Protein AF-A0A8J4X0E3-F1 (afdb_monomer)

Structure (mmCIF, N/CA/C/O backbone):
data_AF-A0A8J4X0E3-F1
#
_entry.id   AF-A0A8J4X0E3-F1
#
loop_
_atom_site.group_PDB
_atom_site.id
_atom_site.type_symbol
_atom_site.label_atom_id
_atom_site.label_alt_id
_atom_site.label_comp_id
_atom_site.label_asym_id
_atom_site.label_entity_id
_atom_site.label_seq_id
_atom_site.pdbx_PDB_ins_code
_atom_site.Cartn_x
_atom_site.Cartn_y
_atom_site.Cartn_z
_atom_site.occupancy
_atom_site.B_iso_or_equiv
_atom_site.auth_seq_id
_atom_site.auth_comp_id
_atom_site.auth_asym_id
_atom_site.auth_atom_id
_atom_site.pdbx_PDB_model_num
ATOM 1 N N . MET A 1 1 ? -7.872 31.080 -44.990 1.00 33.19 1 MET A N 1
ATOM 2 C CA . MET A 1 1 ? -7.405 32.477 -44.861 1.00 33.19 1 MET A CA 1
ATOM 3 C C . MET A 1 1 ? -6.020 32.480 -44.218 1.00 33.19 1 MET A C 1
ATOM 5 O O . MET A 1 1 ? -5.831 31.811 -43.214 1.00 33.19 1 MET A O 1
ATOM 9 N N . LYS A 1 2 ? -5.070 33.185 -44.850 1.00 35.75 2 LYS A N 1
ATOM 10 C CA . LYS A 1 2 ? -3.812 33.753 -44.300 1.00 35.75 2 LYS A CA 1
ATOM 11 C C . LYS A 1 2 ? -4.147 34.594 -43.044 1.00 35.75 2 LYS A C 1
ATOM 13 O O . LYS A 1 2 ? -5.267 35.080 -42.988 1.00 35.75 2 LYS A O 1
ATOM 18 N N . THR A 1 3 ? -3.348 34.883 -42.014 1.00 34.56 3 THR A N 1
ATOM 19 C CA . THR A 1 3 ? -1.901 35.009 -41.698 1.00 34.56 3 THR A CA 1
ATOM 20 C C . THR A 1 3 ? -1.873 35.450 -40.206 1.00 34.56 3 THR A C 1
ATOM 22 O O . THR A 1 3 ? -2.868 36.003 -39.748 1.00 34.56 3 THR A O 1
ATOM 25 N N . ARG A 1 4 ? -0.827 35.288 -39.385 1.00 32.59 4 ARG A N 1
ATOM 26 C CA . ARG A 1 4 ? 0.314 36.222 -39.279 1.00 32.59 4 ARG A CA 1
ATOM 27 C C . ARG A 1 4 ? 1.273 35.765 -38.167 1.00 32.59 4 ARG A C 1
ATOM 29 O O . ARG A 1 4 ? 0.849 35.546 -37.038 1.00 32.59 4 ARG A O 1
ATOM 36 N N . LEU A 1 5 ? 2.562 35.735 -38.499 1.00 36.84 5 LEU A N 1
ATOM 37 C CA . LEU A 1 5 ? 3.661 35.956 -37.559 1.00 36.84 5 LEU A CA 1
ATOM 38 C C . LEU A 1 5 ? 3.662 37.422 -37.090 1.00 36.84 5 LEU A C 1
ATOM 40 O O . LEU A 1 5 ? 3.400 38.323 -37.889 1.00 36.84 5 LEU A O 1
ATOM 44 N N . GLY A 1 6 ? 4.043 37.644 -35.833 1.00 29.22 6 GLY A N 1
ATOM 45 C CA . GLY A 1 6 ? 4.450 38.931 -35.272 1.00 29.22 6 GLY A CA 1
ATOM 46 C C . GLY A 1 6 ? 5.509 38.684 -34.197 1.00 29.22 6 GLY A C 1
ATOM 47 O O . GLY A 1 6 ? 5.288 37.893 -33.288 1.00 29.22 6 GLY A O 1
ATOM 48 N N . CYS A 1 7 ? 6.674 39.299 -34.366 1.00 27.81 7 CYS A N 1
ATOM 49 C CA . CYS A 1 7 ? 7.900 39.089 -33.601 1.00 27.81 7 CYS A CA 1
ATOM 50 C C . CYS A 1 7 ? 8.277 40.389 -32.857 1.00 27.81 7 CYS A C 1
ATOM 52 O O . CYS A 1 7 ? 7.994 41.463 -33.385 1.00 27.81 7 CYS A O 1
ATOM 54 N N . LEU A 1 8 ? 9.016 40.251 -31.740 1.00 27.52 8 LEU A N 1
ATOM 55 C CA . LEU A 1 8 ? 9.822 41.263 -31.005 1.00 27.52 8 LEU A CA 1
ATOM 56 C C . LEU A 1 8 ? 9.011 42.292 -30.169 1.00 27.52 8 LEU A C 1
ATOM 58 O O . LEU A 1 8 ? 7.978 42.765 -30.612 1.00 27.52 8 LEU A O 1
ATOM 62 N N . SER A 1 9 ? 9.384 42.719 -28.953 1.00 29.56 9 SER A N 1
ATOM 63 C CA . SER A 1 9 ? 10.707 42.873 -28.331 1.00 29.56 9 SER A CA 1
ATOM 64 C C . SER A 1 9 ? 10.598 43.072 -26.798 1.00 29.56 9 SER A C 1
ATOM 66 O O . SER A 1 9 ? 9.655 43.702 -26.330 1.00 29.56 9 SER A O 1
ATOM 68 N N . ASN A 1 10 ? 11.595 42.558 -26.067 1.00 32.16 10 ASN A N 1
ATOM 69 C CA . ASN A 1 10 ? 12.178 42.978 -24.779 1.00 32.16 10 ASN A CA 1
ATOM 70 C C . ASN A 1 10 ? 11.320 43.672 -23.700 1.00 32.16 10 ASN A C 1
ATOM 72 O O . ASN A 1 10 ? 10.959 44.837 -23.840 1.00 32.16 10 ASN A O 1
ATOM 76 N N . LYS A 1 11 ? 11.252 43.033 -22.523 1.00 29.98 11 LYS A N 1
ATOM 77 C CA . LYS A 1 11 ? 11.577 43.647 -21.221 1.00 29.98 11 LYS A CA 1
ATOM 78 C C . LYS A 1 11 ? 12.027 42.552 -20.249 1.00 29.98 11 LYS A C 1
ATOM 80 O O . LYS A 1 11 ? 11.313 41.579 -20.029 1.00 29.98 11 LYS A O 1
ATOM 85 N N . SER A 1 12 ? 13.241 42.702 -19.734 1.00 38.22 12 SER A N 1
ATOM 86 C CA . SER A 1 12 ? 13.688 42.082 -18.492 1.00 38.22 12 SER A CA 1
ATOM 87 C C . SER A 1 12 ? 12.781 42.539 -17.350 1.00 38.22 12 SER A C 1
ATOM 89 O O . SER A 1 12 ? 12.377 43.699 -17.340 1.00 38.22 12 SER A O 1
ATOM 91 N N . ASP A 1 13 ? 12.428 41.632 -16.442 1.00 25.56 13 ASP A N 1
ATOM 92 C CA . ASP A 1 13 ? 12.705 41.763 -15.006 1.00 25.56 13 ASP A CA 1
ATOM 93 C C . ASP A 1 13 ? 12.007 40.646 -14.214 1.00 25.56 13 ASP A C 1
ATOM 95 O O . ASP A 1 13 ? 10.828 40.362 -14.403 1.00 25.56 13 ASP A O 1
ATOM 99 N N . SER A 1 14 ? 12.772 40.081 -13.276 1.00 28.98 14 SER A N 1
ATOM 100 C CA . SER A 1 14 ? 12.309 39.487 -12.019 1.00 28.98 14 SER A CA 1
ATOM 101 C C . SER A 1 14 ? 11.560 38.143 -12.065 1.00 28.98 14 SER A C 1
ATOM 103 O O . SER A 1 14 ? 10.347 38.058 -12.236 1.00 28.98 14 SER A O 1
ATOM 105 N N . CYS A 1 15 ? 12.322 37.077 -11.802 1.00 26.97 15 CYS A N 1
ATOM 106 C CA . CYS A 1 15 ? 11.835 35.807 -11.272 1.00 26.97 15 CYS A CA 1
ATOM 107 C C . CYS A 1 15 ? 11.251 36.057 -9.872 1.00 26.97 15 CYS A C 1
ATOM 109 O O . CYS A 1 15 ? 11.998 36.391 -8.953 1.00 26.97 15 CYS A O 1
ATOM 111 N N . SER A 1 16 ? 9.933 35.925 -9.708 1.00 28.95 16 SER A N 1
ATOM 112 C CA . SER A 1 16 ? 9.304 35.919 -8.390 1.00 28.95 16 SER A CA 1
ATOM 113 C C . SER A 1 16 ? 9.698 34.647 -7.640 1.00 28.95 16 SER A C 1
ATOM 115 O O . SER A 1 16 ? 9.294 33.530 -7.956 1.00 28.95 16 SER A O 1
ATOM 117 N N . ASP A 1 17 ? 10.546 34.904 -6.659 1.00 28.83 17 ASP A N 1
ATOM 118 C CA . ASP A 1 17 ? 11.096 34.065 -5.614 1.00 28.83 17 ASP A CA 1
ATOM 119 C C . ASP A 1 17 ? 10.020 33.222 -4.896 1.00 28.83 17 ASP A C 1
ATOM 121 O O . ASP A 1 17 ? 9.085 33.753 -4.301 1.00 28.83 17 ASP A O 1
ATOM 125 N N . PHE A 1 18 ? 10.139 31.891 -4.957 1.00 27.88 18 PHE A N 1
ATOM 126 C CA . PHE A 1 18 ? 9.230 30.939 -4.293 1.00 27.88 18 PHE A CA 1
ATOM 127 C C . PHE A 1 18 ? 9.761 30.515 -2.910 1.00 27.88 18 PHE A C 1
ATOM 129 O O . PHE A 1 18 ? 9.549 29.387 -2.461 1.00 27.88 18 PHE A O 1
ATOM 136 N N . SER A 1 19 ? 10.503 31.400 -2.241 1.00 32.28 19 SER A N 1
ATOM 137 C CA . SER A 1 19 ? 11.140 31.135 -0.945 1.00 32.28 19 SER A CA 1
ATOM 138 C C . SER A 1 19 ? 10.285 31.509 0.276 1.00 32.28 19 SER A C 1
ATOM 140 O O . SER A 1 19 ? 10.687 31.237 1.405 1.00 32.28 19 SER A O 1
ATOM 142 N N . GLU A 1 20 ? 9.062 32.019 0.098 1.00 29.17 20 GLU A N 1
ATOM 143 C CA . GLU A 1 20 ? 8.257 32.579 1.201 1.00 29.17 20 GLU A CA 1
ATOM 144 C C . GLU A 1 20 ? 7.561 31.545 2.125 1.00 29.17 20 GLU A C 1
ATOM 146 O O . GLU A 1 20 ? 6.842 31.920 3.047 1.00 29.17 20 GLU A O 1
ATOM 151 N N . PHE A 1 21 ? 7.793 30.237 1.949 1.00 29.67 21 PHE A N 1
ATOM 152 C CA . PHE A 1 21 ? 7.181 29.187 2.792 1.00 29.67 21 PHE A CA 1
ATOM 153 C C . PHE A 1 21 ? 8.166 28.289 3.553 1.00 29.67 21 PHE A C 1
ATOM 155 O O . PHE A 1 21 ? 7.758 27.267 4.109 1.00 29.67 21 PHE A O 1
ATOM 162 N N . LEU A 1 22 ? 9.449 28.652 3.635 1.00 30.98 22 LEU A N 1
ATOM 163 C CA . LEU A 1 22 ? 10.420 27.906 4.441 1.00 30.98 22 LEU A CA 1
ATOM 164 C C . LEU A 1 22 ? 10.793 28.680 5.716 1.00 30.98 22 LEU A C 1
ATOM 166 O O . LEU A 1 22 ? 11.169 29.848 5.635 1.00 30.98 22 LEU A O 1
ATOM 170 N N . PRO A 1 23 ? 10.725 28.057 6.910 1.00 30.50 23 PRO A N 1
ATOM 171 C CA . PRO A 1 23 ? 11.184 28.702 8.130 1.00 30.50 23 PRO A CA 1
ATOM 172 C C . PRO A 1 23 ? 12.709 28.875 8.087 1.00 30.50 23 PRO A C 1
ATOM 174 O O . PRO A 1 23 ? 13.455 27.910 7.916 1.00 30.50 23 PRO A O 1
ATOM 177 N N . HIS A 1 24 ? 13.166 30.115 8.268 1.00 33.59 24 HIS A N 1
ATOM 178 C CA . HIS A 1 24 ? 14.578 30.462 8.404 1.00 33.59 24 HIS A CA 1
ATOM 179 C C . HIS A 1 24 ? 15.180 29.852 9.682 1.00 33.59 24 HIS A C 1
ATOM 181 O O . HIS A 1 24 ? 14.787 30.193 10.797 1.00 33.59 24 HIS A O 1
ATOM 187 N N . GLY A 1 25 ? 16.179 28.984 9.517 1.00 31.11 25 GLY A N 1
ATOM 188 C CA . GLY A 1 25 ? 17.040 28.470 10.584 1.00 31.11 25 GLY A CA 1
ATOM 189 C C . GLY A 1 25 ? 18.381 27.998 10.006 1.00 31.11 25 GLY A C 1
ATOM 190 O O . GLY A 1 25 ? 18.410 27.560 8.855 1.00 31.11 25 GLY A O 1
ATOM 191 N N . PRO A 1 26 ? 19.499 28.128 10.746 1.00 31.78 26 PRO A N 1
ATOM 192 C CA . PRO A 1 26 ? 20.839 28.043 10.180 1.00 31.78 26 PRO A CA 1
ATOM 193 C C . PRO A 1 26 ? 21.207 26.605 9.806 1.00 31.78 26 PRO A C 1
ATOM 195 O O . PRO A 1 26 ? 20.829 25.651 10.487 1.00 31.78 26 PRO A O 1
ATOM 198 N N . GLU A 1 27 ? 21.962 26.504 8.714 1.00 36.16 27 GLU A N 1
ATOM 199 C CA . GLU A 1 27 ? 22.635 25.330 8.159 1.00 36.16 27 GLU A CA 1
ATOM 200 C C . GLU A 1 27 ? 22.772 24.142 9.126 1.00 36.16 27 GLU A C 1
ATOM 202 O O . GLU A 1 27 ? 23.693 24.046 9.938 1.00 36.16 27 GLU A O 1
ATOM 207 N N . ARG A 1 28 ? 21.882 23.159 8.979 1.00 29.20 28 ARG A N 1
ATOM 208 C CA . ARG A 1 28 ? 22.190 21.777 9.342 1.00 29.20 28 ARG A CA 1
ATOM 209 C C . ARG A 1 28 ? 22.213 20.975 8.063 1.00 29.20 28 ARG A C 1
ATOM 211 O O . ARG A 1 28 ? 21.175 20.774 7.441 1.00 29.20 28 ARG A O 1
ATOM 218 N N . SER A 1 29 ? 23.424 20.557 7.698 1.00 30.53 29 SER A N 1
ATOM 219 C CA . SER A 1 29 ? 23.727 19.552 6.682 1.00 30.53 29 SER A CA 1
ATOM 220 C C . SER A 1 29 ? 22.571 18.568 6.539 1.00 30.53 29 SER A C 1
ATOM 222 O O . SER A 1 29 ? 22.355 17.725 7.411 1.00 30.53 29 SER A O 1
ATOM 224 N N . THR A 1 30 ? 21.801 18.702 5.459 1.00 28.47 30 THR A N 1
ATOM 225 C CA . THR A 1 30 ? 20.773 17.733 5.092 1.00 28.47 30 THR A CA 1
ATOM 226 C C . THR A 1 30 ? 21.519 16.474 4.684 1.00 28.47 30 THR A C 1
ATOM 228 O O . THR A 1 30 ? 21.949 16.306 3.545 1.00 28.47 30 THR A O 1
ATOM 231 N N . GLN A 1 31 ? 21.781 15.629 5.673 1.00 29.88 31 GLN A N 1
ATOM 232 C CA . GLN A 1 31 ? 22.354 14.314 5.498 1.00 29.88 31 GLN A CA 1
ATOM 233 C C . GLN A 1 31 ? 21.301 13.511 4.729 1.00 29.88 31 GLN A C 1
ATOM 235 O O . GLN A 1 31 ? 20.365 12.967 5.308 1.00 29.88 31 GLN A O 1
ATOM 240 N N . TYR A 1 32 ? 21.398 13.521 3.398 1.00 30.95 32 TYR A N 1
ATOM 241 C CA . TYR A 1 32 ? 20.675 12.592 2.541 1.00 30.95 32 TYR A CA 1
ATOM 242 C C . TYR A 1 32 ? 21.115 11.192 2.972 1.00 30.95 32 TYR A C 1
ATOM 244 O O . TYR A 1 32 ? 22.196 10.731 2.601 1.00 30.95 32 TYR A O 1
ATOM 252 N N . LEU A 1 33 ? 20.323 10.562 3.842 1.00 35.25 33 LEU A N 1
ATOM 253 C CA . LEU A 1 33 ? 20.537 9.201 4.314 1.00 35.25 33 LEU A CA 1
ATOM 254 C C . LEU A 1 33 ? 20.438 8.283 3.099 1.00 35.25 33 LEU A C 1
ATOM 256 O O . LEU A 1 33 ? 19.359 7.914 2.639 1.00 35.25 33 LEU A O 1
ATOM 260 N N . LYS A 1 34 ? 21.603 7.982 2.533 1.00 41.16 34 LYS A N 1
ATOM 261 C CA . LYS A 1 34 ? 21.812 6.902 1.585 1.00 41.16 34 LYS A CA 1
ATOM 262 C C . LYS A 1 34 ? 21.322 5.635 2.279 1.00 41.16 34 LYS A C 1
ATOM 264 O O . LYS A 1 34 ? 21.968 5.223 3.237 1.00 41.16 34 LYS A O 1
ATOM 269 N N . LEU A 1 35 ? 20.202 5.075 1.808 1.00 43.84 35 LEU A N 1
ATOM 270 C CA . LEU A 1 35 ? 19.680 3.771 2.231 1.00 43.84 35 LEU A CA 1
ATOM 271 C C . LEU A 1 35 ? 20.851 2.799 2.342 1.00 43.84 35 LEU A C 1
ATOM 273 O O . LEU A 1 35 ? 21.451 2.408 1.334 1.00 43.84 35 LEU A O 1
ATOM 277 N N . SER A 1 36 ? 21.240 2.497 3.573 1.00 52.03 36 SER A N 1
ATOM 278 C CA . SER A 1 36 ? 22.360 1.603 3.817 1.00 52.03 36 SER A CA 1
ATOM 279 C C . SER A 1 36 ? 21.874 0.167 3.667 1.00 52.03 36 SER A C 1
ATOM 281 O O . SER A 1 36 ? 20.721 -0.150 3.968 1.00 52.03 36 SER A O 1
ATOM 283 N N . THR A 1 37 ? 22.752 -0.728 3.216 1.00 53.19 37 THR A N 1
ATOM 284 C CA . THR A 1 37 ? 22.452 -2.166 3.179 1.00 53.19 37 THR A CA 1
ATOM 285 C C . THR A 1 37 ? 21.959 -2.660 4.546 1.00 53.19 37 THR A C 1
ATOM 287 O O . THR A 1 37 ? 21.061 -3.492 4.598 1.00 53.19 37 THR A O 1
ATOM 290 N N . ASP A 1 38 ? 22.462 -2.068 5.632 1.00 57.12 38 ASP A N 1
ATOM 291 C CA . ASP A 1 38 ? 22.071 -2.348 7.017 1.00 57.12 38 ASP A CA 1
ATOM 292 C C . ASP A 1 38 ? 20.648 -1.889 7.386 1.00 57.12 38 ASP A C 1
ATOM 294 O O . ASP A 1 38 ? 20.016 -2.458 8.272 1.00 57.12 38 ASP A O 1
ATOM 298 N N . GLU A 1 39 ? 20.101 -0.859 6.740 1.00 59.25 39 GLU A N 1
ATOM 299 C CA . GLU A 1 39 ? 18.699 -0.463 6.946 1.00 59.25 39 GLU A CA 1
ATOM 300 C C . GLU A 1 39 ? 17.747 -1.410 6.220 1.00 59.25 39 GLU A C 1
ATOM 302 O O . GLU A 1 39 ? 16.714 -1.790 6.769 1.00 59.25 39 GLU A O 1
ATOM 307 N N . VAL A 1 40 ? 18.127 -1.848 5.018 1.00 62.31 40 VAL A N 1
ATOM 308 C CA . VAL A 1 40 ? 17.370 -2.836 4.239 1.00 62.31 40 VAL A CA 1
ATOM 309 C C . VAL A 1 40 ? 17.422 -4.211 4.910 1.00 62.31 40 VAL A C 1
ATOM 311 O O . VAL A 1 40 ? 16.464 -4.986 4.822 1.00 62.31 40 VAL A O 1
ATOM 314 N N . THR A 1 41 ? 18.513 -4.545 5.613 1.00 68.62 41 THR A N 1
ATOM 315 C CA . THR A 1 41 ? 18.577 -5.807 6.357 1.00 68.62 41 THR A CA 1
ATOM 316 C C . THR A 1 41 ? 17.555 -5.843 7.490 1.00 68.62 41 THR A C 1
ATOM 318 O O . THR A 1 41 ? 16.826 -6.834 7.583 1.00 68.62 41 THR A O 1
ATOM 321 N N . LYS A 1 42 ? 17.402 -4.740 8.229 1.00 76.69 42 LYS A N 1
ATOM 322 C CA . LYS A 1 42 ? 16.459 -4.618 9.355 1.00 76.69 42 LYS A CA 1
ATOM 323 C C . LYS A 1 42 ? 14.992 -4.784 8.971 1.00 76.69 42 LYS A C 1
ATOM 325 O O . LYS A 1 42 ? 14.192 -5.235 9.781 1.00 76.69 42 LYS A O 1
ATOM 330 N N . TRP A 1 43 ? 14.617 -4.488 7.727 1.00 81.50 43 TRP A N 1
ATOM 331 C CA . TRP A 1 43 ? 13.237 -4.681 7.261 1.00 81.50 43 TRP A CA 1
ATOM 332 C C . TRP A 1 43 ? 12.763 -6.135 7.298 1.00 81.50 43 TRP A C 1
ATOM 334 O O . TRP A 1 43 ? 11.565 -6.370 7.238 1.00 81.50 43 TRP A O 1
ATOM 344 N N . ALA A 1 44 ? 13.676 -7.112 7.360 1.00 78.69 44 ALA A N 1
ATOM 345 C CA . ALA A 1 44 ? 13.298 -8.519 7.498 1.00 78.69 44 ALA A CA 1
ATOM 346 C C . ALA A 1 44 ? 13.147 -8.968 8.955 1.00 78.69 44 ALA A C 1
ATOM 348 O O . ALA A 1 44 ? 12.667 -10.084 9.181 1.00 78.69 44 ALA A O 1
ATOM 349 N N . ASP A 1 45 ? 13.541 -8.137 9.920 1.00 84.12 45 ASP A N 1
ATOM 350 C CA . ASP A 1 45 ? 13.535 -8.501 11.334 1.00 84.12 45 ASP A CA 1
ATOM 351 C C . ASP A 1 45 ? 12.094 -8.559 11.857 1.00 84.12 45 ASP A C 1
ATOM 353 O O . ASP A 1 45 ? 11.701 -9.542 12.480 1.00 84.12 45 ASP A O 1
ATOM 357 N N . SER A 1 46 ? 11.259 -7.569 11.520 1.00 90.12 46 SER A N 1
ATOM 358 C CA . SER A 1 46 ? 9.826 -7.584 11.838 1.00 90.12 46 SER A CA 1
ATOM 359 C C . SER A 1 46 ? 8.995 -6.789 10.834 1.00 90.12 46 SER A C 1
ATOM 361 O O . SER A 1 46 ? 9.498 -5.889 10.158 1.00 90.12 46 SER A O 1
ATOM 363 N N . PHE A 1 47 ? 7.716 -7.151 10.719 1.00 91.88 47 PHE A N 1
ATOM 364 C CA . PHE A 1 47 ? 6.801 -6.460 9.816 1.00 91.88 47 PHE A CA 1
ATOM 365 C C . PHE A 1 47 ? 6.573 -5.010 10.268 1.00 91.88 47 PHE A C 1
ATOM 367 O O . PHE A 1 47 ? 6.585 -4.100 9.444 1.00 91.88 47 PHE A O 1
ATOM 374 N N . ASP A 1 48 ? 6.526 -4.769 11.581 1.00 92.94 48 ASP A N 1
ATOM 375 C CA . ASP A 1 48 ? 6.467 -3.420 12.151 1.00 92.94 48 ASP A CA 1
ATOM 376 C C . ASP A 1 48 ? 7.647 -2.535 11.720 1.00 92.94 48 ASP A C 1
ATOM 378 O O . ASP A 1 48 ? 7.452 -1.361 11.396 1.00 92.94 48 ASP A O 1
ATOM 382 N N . ILE A 1 49 ? 8.873 -3.080 11.676 1.00 88.06 49 ILE A N 1
ATOM 383 C CA . ILE A 1 49 ? 10.062 -2.335 11.228 1.00 88.06 49 ILE A CA 1
ATOM 384 C C . ILE A 1 49 ? 9.935 -1.965 9.747 1.00 88.06 49 ILE A C 1
ATOM 386 O O . ILE A 1 49 ? 10.266 -0.837 9.370 1.00 88.06 49 ILE A O 1
ATOM 390 N N . LEU A 1 50 ? 9.440 -2.889 8.918 1.00 84.75 50 LEU A N 1
ATOM 391 C CA . LEU A 1 50 ? 9.188 -2.636 7.500 1.00 84.75 50 LEU A CA 1
ATOM 392 C C . LEU A 1 50 ? 8.170 -1.503 7.312 1.00 84.75 50 LEU A C 1
ATOM 394 O O . LEU A 1 50 ? 8.458 -0.556 6.581 1.00 84.75 50 LEU A O 1
ATOM 398 N N . LEU A 1 51 ? 7.015 -1.574 7.983 1.00 90.00 51 LEU A N 1
ATOM 399 C CA . LEU A 1 51 ? 5.934 -0.593 7.823 1.00 90.00 51 LEU A CA 1
ATOM 400 C C . LEU A 1 51 ? 6.269 0.777 8.429 1.00 90.00 51 LEU A C 1
ATOM 402 O O . LEU A 1 51 ? 5.805 1.800 7.926 1.00 90.00 51 LEU A O 1
ATOM 406 N N . SER A 1 52 ? 7.091 0.817 9.481 1.00 87.44 52 SER A N 1
ATOM 407 C CA . SER A 1 52 ? 7.525 2.069 10.120 1.00 87.44 52 SER A CA 1
ATOM 408 C C . SER A 1 52 ? 8.589 2.815 9.308 1.00 87.44 52 SER A C 1
ATOM 410 O O . SER A 1 52 ? 8.794 4.016 9.498 1.00 87.44 52 SER A O 1
ATOM 412 N N . ASN A 1 53 ? 9.293 2.126 8.404 1.00 79.50 53 ASN A N 1
ATOM 413 C CA . ASN A 1 53 ? 10.284 2.737 7.530 1.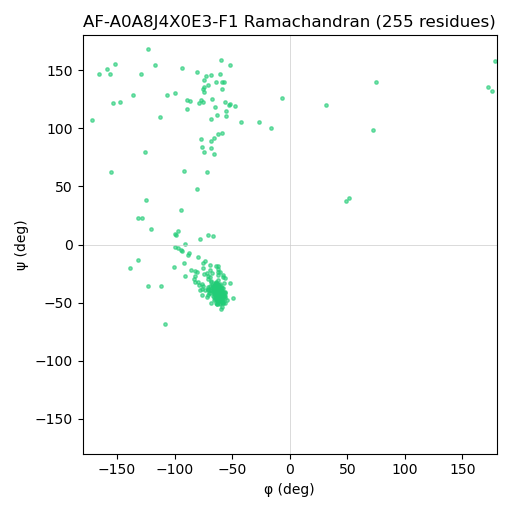00 79.50 53 ASN A CA 1
ATOM 414 C C . ASN A 1 53 ? 9.626 3.217 6.230 1.00 79.50 53 ASN A C 1
ATOM 416 O O . ASN A 1 53 ? 9.066 2.418 5.489 1.00 79.50 53 ASN A O 1
ATOM 420 N N . LYS A 1 54 ? 9.769 4.507 5.894 1.00 76.56 54 LYS A N 1
ATOM 421 C CA . LYS A 1 54 ? 9.219 5.091 4.655 1.00 76.56 54 LYS A CA 1
ATOM 422 C C . LYS A 1 54 ? 9.557 4.272 3.402 1.00 76.56 54 LYS A C 1
ATOM 424 O O . LYS A 1 54 ? 8.688 4.050 2.568 1.00 76.56 54 LYS A O 1
ATOM 429 N N . TYR A 1 55 ? 10.810 3.850 3.257 1.00 73.25 55 TYR A N 1
ATOM 430 C CA . TYR A 1 55 ? 11.264 3.116 2.078 1.00 73.25 55 TYR A CA 1
ATOM 431 C C . TYR A 1 55 ? 10.850 1.643 2.125 1.00 73.25 55 TYR A C 1
ATOM 433 O O . TYR A 1 55 ? 10.505 1.083 1.088 1.00 73.25 55 TYR A O 1
ATOM 441 N N . GLY A 1 56 ? 10.832 1.039 3.317 1.00 73.69 56 GLY A N 1
ATOM 442 C CA . GLY A 1 56 ? 10.318 -0.315 3.527 1.00 73.69 56 GLY A CA 1
ATOM 443 C C . GLY A 1 56 ? 8.838 -0.419 3.165 1.00 73.69 56 GLY A C 1
ATOM 444 O O . GLY A 1 56 ? 8.449 -1.293 2.395 1.00 73.69 56 GLY A O 1
ATOM 445 N N . LEU A 1 57 ? 8.035 0.540 3.627 1.00 79.88 57 LEU A N 1
ATOM 446 C CA . LEU A 1 57 ? 6.622 0.664 3.287 1.00 79.88 57 LEU A CA 1
ATOM 447 C C . LEU A 1 57 ? 6.406 0.840 1.778 1.00 79.88 57 LEU A C 1
ATOM 449 O O . LEU A 1 57 ? 5.582 0.130 1.205 1.00 79.88 57 LEU A O 1
ATOM 453 N N . SER A 1 58 ? 7.154 1.737 1.122 1.00 75.50 58 SER A N 1
ATOM 454 C CA . SER A 1 58 ? 7.079 1.908 -0.337 1.00 75.50 58 SER A CA 1
ATOM 455 C C . SER A 1 58 ? 7.421 0.616 -1.081 1.00 75.50 58 SER A C 1
ATOM 457 O O . SER A 1 58 ? 6.663 0.195 -1.952 1.00 75.50 58 SER A O 1
ATOM 459 N N . ALA A 1 59 ? 8.514 -0.055 -0.703 1.00 73.81 59 ALA A N 1
ATOM 460 C CA . ALA A 1 59 ? 8.931 -1.313 -1.317 1.00 73.81 59 ALA A CA 1
ATOM 461 C C . ALA A 1 59 ? 7.906 -2.440 -1.099 1.00 73.81 59 ALA A C 1
ATOM 463 O O . ALA A 1 59 ? 7.658 -3.239 -1.999 1.00 73.81 59 ALA A O 1
ATOM 464 N N . PHE A 1 60 ? 7.281 -2.500 0.077 1.00 81.31 60 PHE A N 1
ATOM 465 C CA . PHE A 1 60 ? 6.250 -3.490 0.370 1.00 81.31 60 PHE A CA 1
ATOM 466 C C . PHE A 1 60 ? 4.954 -3.220 -0.394 1.00 81.31 60 PHE A C 1
ATOM 468 O O . PHE A 1 60 ? 4.390 -4.136 -0.984 1.00 81.31 60 PHE A O 1
ATOM 475 N N . ARG A 1 61 ? 4.511 -1.959 -0.457 1.00 83.38 61 ARG A N 1
ATOM 476 C CA . ARG A 1 61 ? 3.357 -1.563 -1.274 1.00 83.38 61 ARG A CA 1
ATOM 477 C C . ARG A 1 61 ? 3.591 -1.887 -2.746 1.00 83.38 61 ARG A C 1
ATOM 479 O O . ARG A 1 61 ? 2.687 -2.386 -3.407 1.00 83.38 61 ARG A O 1
ATOM 486 N N . ALA A 1 62 ? 4.810 -1.660 -3.232 1.00 75.38 62 ALA A N 1
ATOM 487 C CA . ALA A 1 62 ? 5.211 -2.051 -4.570 1.00 75.38 62 ALA A CA 1
ATOM 488 C C . ALA A 1 62 ? 5.102 -3.564 -4.786 1.00 75.38 62 ALA A C 1
ATOM 490 O O . ALA A 1 62 ? 4.455 -4.014 -5.725 1.00 75.38 62 ALA A O 1
ATOM 491 N N . PHE A 1 63 ? 5.665 -4.355 -3.875 1.00 80.25 63 PHE A N 1
ATOM 492 C CA . PHE A 1 63 ? 5.548 -5.809 -3.917 1.00 80.25 63 PHE A CA 1
ATOM 493 C C . PHE A 1 63 ? 4.085 -6.281 -3.976 1.00 80.25 63 PHE A C 1
ATOM 495 O O . PHE A 1 63 ? 3.740 -7.080 -4.843 1.00 80.25 63 PHE A O 1
ATOM 502 N N . LEU A 1 64 ? 3.208 -5.742 -3.126 1.00 85.44 64 LEU A N 1
ATOM 503 C CA . LEU A 1 64 ? 1.795 -6.129 -3.103 1.00 85.44 64 LEU A CA 1
ATOM 504 C C . LEU A 1 64 ? 1.065 -5.813 -4.414 1.00 85.44 64 LEU A C 1
ATOM 506 O O . LEU A 1 64 ? 0.231 -6.607 -4.835 1.00 85.44 64 LEU A O 1
ATOM 510 N N . LYS A 1 65 ? 1.411 -4.719 -5.104 1.00 82.44 65 LYS A N 1
ATOM 511 C CA . LYS A 1 65 ? 0.861 -4.430 -6.440 1.00 82.44 65 LYS A CA 1
ATOM 512 C C . LYS A 1 65 ? 1.217 -5.516 -7.456 1.00 82.44 65 LYS A C 1
ATOM 514 O O . LYS A 1 65 ? 0.381 -5.875 -8.276 1.00 82.44 65 LYS A O 1
ATOM 519 N N . THR A 1 66 ? 2.429 -6.078 -7.387 1.00 78.00 66 THR A N 1
ATOM 520 C CA . THR A 1 66 ? 2.836 -7.182 -8.283 1.00 78.00 66 THR A CA 1
ATOM 521 C C . THR A 1 66 ? 2.068 -8.477 -8.027 1.00 78.00 66 THR A C 1
ATOM 52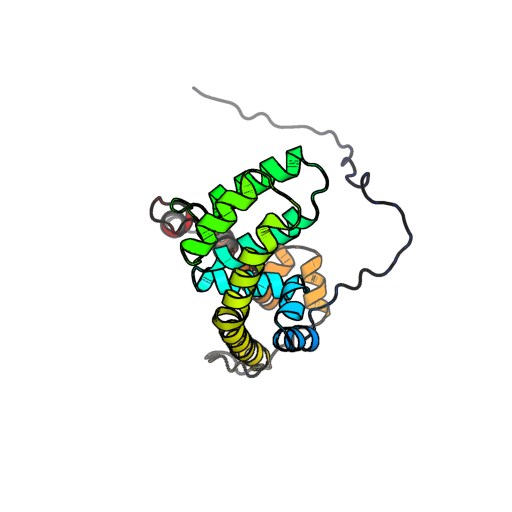3 O O . THR A 1 66 ? 1.945 -9.304 -8.927 1.00 78.00 66 THR A O 1
ATOM 526 N N . GLU A 1 67 ? 1.543 -8.644 -6.811 1.00 86.69 67 GLU A N 1
ATOM 527 C CA . GLU A 1 67 ? 0.697 -9.773 -6.419 1.00 86.69 67 GLU A CA 1
ATOM 528 C C . GLU A 1 67 ? -0.801 -9.424 -6.455 1.00 86.69 67 GLU A C 1
ATOM 530 O O . GLU A 1 67 ? -1.616 -10.239 -6.031 1.00 86.69 67 GLU A O 1
ATOM 535 N N . PHE A 1 68 ? -1.169 -8.245 -6.979 1.00 85.94 68 PHE A N 1
ATOM 536 C CA . PHE A 1 68 ? -2.548 -7.742 -7.024 1.00 85.94 68 PHE A CA 1
ATOM 537 C C . PHE A 1 68 ? -3.249 -7.783 -5.654 1.00 85.94 68 PHE A C 1
ATOM 539 O O . PHE A 1 68 ? -4.412 -8.166 -5.559 1.00 85.94 68 PHE A O 1
ATOM 546 N N . SER A 1 69 ? -2.516 -7.434 -4.594 1.00 94.38 69 SER A N 1
ATOM 547 C CA . SER A 1 69 ? -2.979 -7.493 -3.203 1.00 94.38 69 SER A CA 1
ATOM 548 C C . SER A 1 69 ? -2.698 -6.195 -2.421 1.00 94.38 69 SER A C 1
ATOM 550 O O . SER A 1 69 ? -2.519 -6.220 -1.193 1.00 94.38 69 SER A O 1
ATOM 552 N N . ASP A 1 70 ? -2.539 -5.058 -3.116 1.00 93.38 70 ASP A N 1
ATOM 553 C CA . ASP A 1 70 ? -2.207 -3.751 -2.525 1.00 93.38 70 ASP A CA 1
ATOM 554 C C . ASP A 1 70 ? -3.373 -3.090 -1.775 1.00 93.38 70 ASP A C 1
ATOM 556 O O . ASP A 1 70 ? -3.152 -2.189 -0.960 1.00 93.38 70 ASP A O 1
ATOM 560 N N . GLU A 1 71 ? -4.602 -3.574 -1.953 1.00 97.25 71 GLU A N 1
ATOM 561 C CA . GLU A 1 71 ? -5.762 -3.166 -1.161 1.00 97.25 71 GLU A CA 1
ATOM 562 C C . GLU A 1 71 ? -5.551 -3.380 0.340 1.00 97.25 71 GLU A C 1
ATOM 564 O O . GLU A 1 71 ? -6.005 -2.567 1.145 1.00 97.25 71 GLU A O 1
ATOM 569 N N . ASN A 1 72 ? -4.796 -4.413 0.727 1.00 97.50 72 ASN A N 1
ATOM 570 C CA . ASN A 1 72 ? -4.553 -4.735 2.131 1.00 97.50 72 ASN A CA 1
ATOM 571 C C . ASN A 1 72 ? -3.731 -3.653 2.844 1.00 97.50 72 ASN A C 1
ATOM 573 O O . ASN A 1 72 ? -4.075 -3.233 3.954 1.00 97.50 72 ASN A O 1
ATOM 577 N N . ILE A 1 73 ? -2.658 -3.167 2.206 1.00 96.31 73 ILE A N 1
ATOM 578 C CA . ILE A 1 73 ? -1.820 -2.116 2.796 1.00 96.31 73 ILE A CA 1
ATOM 579 C C . ILE A 1 73 ? -2.505 -0.752 2.718 1.00 96.31 73 ILE A C 1
ATOM 581 O O . ILE A 1 73 ? -2.417 0.032 3.664 1.00 96.31 73 ILE A O 1
ATOM 585 N N . ASP A 1 74 ? -3.244 -0.487 1.641 1.00 96.31 74 ASP A N 1
ATOM 586 C CA . ASP A 1 74 ? -4.014 0.746 1.484 1.00 96.31 74 ASP A CA 1
ATOM 587 C C . ASP A 1 74 ? -5.113 0.858 2.548 1.00 96.31 74 ASP A C 1
ATOM 589 O O . ASP A 1 74 ? -5.252 1.906 3.188 1.00 96.31 74 ASP A O 1
ATOM 593 N N . PHE A 1 75 ? -5.831 -0.238 2.812 1.00 98.31 75 PHE A N 1
ATOM 594 C CA . PHE A 1 75 ? -6.797 -0.322 3.903 1.00 98.31 75 PHE A CA 1
ATOM 595 C C . PHE A 1 75 ? -6.137 -0.085 5.264 1.00 98.31 75 PHE A C 1
ATOM 597 O O . PHE A 1 75 ? -6.635 0.706 6.074 1.00 98.31 75 PHE A O 1
ATOM 604 N N . TRP A 1 76 ? -5.003 -0.743 5.525 1.00 98.12 76 TRP A N 1
ATOM 605 C CA . TRP A 1 76 ? -4.286 -0.596 6.790 1.00 98.12 76 TRP A CA 1
ATOM 606 C C . TRP A 1 76 ? -3.844 0.857 7.028 1.00 98.12 76 TRP A C 1
ATOM 608 O O . TRP A 1 76 ? -4.076 1.391 8.115 1.00 98.12 76 TRP A O 1
ATOM 618 N N . LEU A 1 77 ? -3.305 1.532 6.007 1.00 96.06 77 LEU A N 1
ATOM 619 C CA . LEU A 1 77 ? -2.932 2.951 6.072 1.00 96.06 77 LEU A CA 1
ATOM 620 C C . LEU A 1 77 ? -4.153 3.857 6.274 1.00 96.06 77 LEU A C 1
ATOM 622 O O . LEU A 1 77 ? -4.110 4.797 7.072 1.00 96.06 77 LEU A O 1
ATOM 626 N N . ALA A 1 78 ? -5.271 3.559 5.608 1.00 97.50 78 ALA A N 1
ATOM 627 C CA . ALA A 1 78 ? -6.513 4.297 5.806 1.00 97.50 78 ALA A CA 1
ATOM 628 C C . ALA A 1 78 ? -7.020 4.189 7.257 1.00 97.50 78 ALA A C 1
ATOM 630 O O . ALA A 1 78 ? -7.536 5.179 7.791 1.00 97.50 78 ALA A O 1
ATOM 631 N N . CYS A 1 79 ? -6.829 3.033 7.901 1.00 97.69 79 CYS A N 1
ATOM 632 C CA . CYS A 1 79 ? -7.129 2.820 9.316 1.00 97.69 79 CYS A CA 1
ATOM 633 C C . CYS A 1 79 ? -6.168 3.588 10.239 1.00 97.69 79 CYS A C 1
ATOM 635 O O . CYS A 1 79 ? -6.624 4.209 11.201 1.00 97.69 79 CYS A O 1
ATOM 637 N N . GLU A 1 80 ? -4.866 3.621 9.934 1.00 96.81 80 GLU A N 1
ATOM 638 C CA . GLU A 1 80 ? -3.892 4.431 10.683 1.00 96.81 80 GLU A CA 1
ATOM 639 C C . GLU A 1 80 ? -4.242 5.921 10.661 1.00 96.81 80 GLU A C 1
ATOM 641 O O . GLU A 1 80 ? -4.156 6.607 11.682 1.00 96.81 80 GLU A O 1
ATOM 646 N N . ASP A 1 81 ? -4.697 6.435 9.520 1.00 95.88 81 ASP A N 1
ATOM 647 C CA . ASP A 1 81 ? -5.160 7.818 9.422 1.00 95.88 81 ASP A CA 1
ATOM 648 C C . ASP A 1 81 ? -6.490 8.047 10.135 1.00 95.88 81 ASP A C 1
ATOM 650 O O . ASP A 1 81 ? -6.685 9.091 10.760 1.00 95.88 81 ASP A O 1
ATOM 654 N N . TYR A 1 82 ? -7.398 7.073 10.081 1.00 97.31 82 TYR A N 1
ATOM 655 C CA . TYR A 1 82 ? -8.678 7.131 10.780 1.00 97.31 82 TYR A CA 1
ATOM 656 C C . TYR A 1 82 ? -8.500 7.264 12.301 1.00 97.31 82 TYR A C 1
ATOM 658 O O . TYR A 1 82 ? -9.145 8.117 12.914 1.00 97.31 82 TYR A O 1
ATOM 666 N N . LYS A 1 83 ? -7.565 6.515 12.904 1.00 96.25 83 LYS A N 1
ATOM 667 C CA . LYS A 1 83 ? -7.256 6.582 14.348 1.00 96.25 83 LYS A CA 1
ATOM 668 C C . LYS A 1 83 ? -6.840 7.975 14.826 1.00 96.25 83 LYS A C 1
ATOM 670 O O . LYS A 1 83 ? -7.039 8.315 15.990 1.00 96.25 83 LYS A O 1
ATOM 675 N N . LYS A 1 84 ? -6.257 8.793 13.944 1.00 95.62 84 LYS A N 1
ATOM 676 C CA . LYS A 1 84 ? -5.779 10.149 14.269 1.00 95.62 84 LYS A CA 1
ATOM 677 C C . LYS A 1 84 ? -6.916 11.183 14.297 1.00 95.62 84 LYS A C 1
ATOM 679 O O . LYS A 1 84 ? -6.704 12.318 14.733 1.00 95.62 84 LYS A O 1
ATOM 684 N N . ILE A 1 85 ? -8.117 10.834 13.825 1.00 96.06 85 ILE A N 1
ATOM 685 C CA . ILE A 1 85 ? -9.253 11.756 13.723 1.00 96.06 85 ILE A CA 1
ATOM 686 C C . ILE A 1 85 ? -9.896 11.971 15.095 1.00 96.06 85 ILE A C 1
ATOM 688 O O . ILE A 1 85 ? -10.378 11.041 15.730 1.00 96.06 85 ILE A O 1
ATOM 692 N N . LYS A 1 86 ? -9.983 13.238 15.514 1.00 94.38 86 LYS A N 1
ATOM 693 C CA . LYS A 1 86 ? -10.646 13.648 16.767 1.00 94.38 86 LYS A CA 1
ATOM 694 C C . LYS A 1 86 ? -12.056 14.215 16.572 1.00 94.38 86 LYS A C 1
ATOM 696 O O . LYS A 1 86 ? -12.819 14.30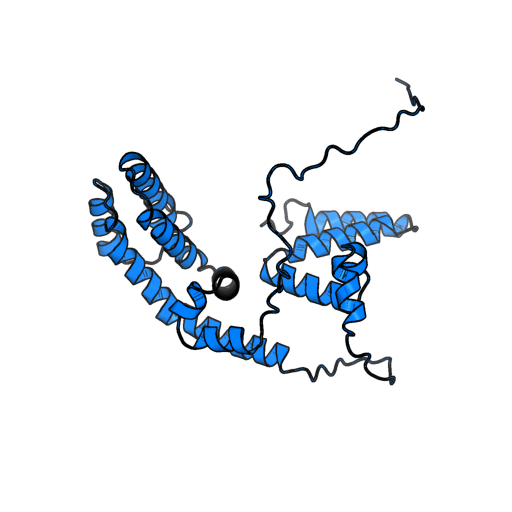6 17.522 1.00 94.38 86 LYS A O 1
ATOM 701 N N . SER A 1 87 ? -12.393 14.644 15.353 1.00 96.44 87 SER A N 1
ATOM 702 C CA . SER A 1 87 ? -13.689 15.258 15.041 1.00 96.44 87 SER A CA 1
ATOM 703 C C . SER A 1 87 ? -14.730 14.183 14.705 1.00 96.44 87 SER A C 1
ATOM 705 O O . SER A 1 87 ? -14.511 13.455 13.733 1.00 96.44 87 SER A O 1
ATOM 707 N N . PRO A 1 88 ? -15.878 14.124 15.411 1.00 94.62 88 PRO A N 1
ATOM 708 C CA . PRO A 1 88 ? -16.926 13.136 15.140 1.00 94.62 88 PRO A CA 1
ATOM 709 C C . PRO A 1 88 ? -17.446 13.178 13.696 1.00 94.62 88 PRO A C 1
ATOM 711 O O . PRO A 1 88 ? -17.530 12.151 13.032 1.00 94.62 88 PRO A O 1
ATOM 714 N N . ALA A 1 89 ? -17.698 14.372 13.149 1.00 95.31 89 ALA A N 1
ATOM 715 C CA . ALA A 1 89 ? -18.184 14.519 11.773 1.00 95.31 89 ALA A CA 1
ATOM 716 C C . ALA A 1 89 ? -17.174 14.006 10.725 1.00 95.31 89 ALA A C 1
ATOM 718 O O . ALA A 1 89 ? -17.544 13.315 9.770 1.00 95.31 89 ALA A O 1
ATOM 719 N N . LYS A 1 90 ? -15.877 14.299 10.915 1.00 95.88 90 LYS A N 1
ATOM 720 C CA . LYS A 1 90 ? -14.812 13.771 10.042 1.00 95.88 90 LYS A CA 1
ATOM 721 C C . LYS A 1 90 ? -14.656 12.261 10.196 1.00 95.88 90 LYS A C 1
ATOM 723 O O . LYS A 1 90 ? -14.378 11.588 9.208 1.00 95.88 90 LYS A O 1
ATOM 728 N N . MET A 1 91 ? -14.849 11.741 11.407 1.00 96.75 91 MET A N 1
ATOM 729 C CA . MET A 1 91 ? -14.777 10.312 11.700 1.00 96.75 91 MET A CA 1
ATOM 730 C C . MET A 1 91 ? -15.872 9.552 10.953 1.00 96.75 91 MET A C 1
ATOM 732 O O . MET A 1 91 ? -15.544 8.640 10.203 1.00 96.75 91 MET A O 1
ATOM 736 N N . VAL A 1 92 ? -17.130 9.999 11.037 1.00 96.81 92 VAL A N 1
ATOM 737 C CA . VAL A 1 92 ? -18.249 9.428 10.262 1.00 96.81 92 VAL A CA 1
ATOM 738 C C . VAL A 1 92 ? -17.962 9.465 8.761 1.00 96.81 92 VAL A C 1
ATOM 740 O O . VAL A 1 92 ? -18.118 8.467 8.060 1.00 96.81 92 VAL A O 1
ATOM 743 N N . SER A 1 93 ? -17.477 10.601 8.258 1.00 96.69 93 SER A N 1
ATOM 744 C CA . SER A 1 93 ? -17.165 10.757 6.832 1.00 96.69 93 SER A CA 1
ATOM 745 C C . SER A 1 93 ? -16.056 9.800 6.368 1.00 96.69 93 SER A C 1
ATOM 747 O O . SER A 1 93 ? -16.183 9.157 5.325 1.00 96.69 93 SER A O 1
ATOM 749 N N . LYS A 1 94 ? -14.973 9.666 7.148 1.00 97.38 94 LYS A N 1
ATOM 750 C CA . LYS A 1 94 ? -13.852 8.764 6.840 1.00 97.38 94 LYS A CA 1
ATOM 751 C C . LYS A 1 94 ? -14.244 7.293 7.005 1.00 97.38 94 LYS A C 1
ATOM 753 O O . LYS A 1 94 ? -13.859 6.500 6.153 1.00 97.38 94 LYS A O 1
ATOM 758 N N . ALA A 1 95 ? -15.029 6.945 8.026 1.00 97.25 95 ALA A N 1
ATOM 759 C CA . ALA A 1 95 ? -15.586 5.605 8.228 1.00 97.25 95 ALA A CA 1
ATOM 760 C C . ALA A 1 95 ? -16.399 5.153 7.009 1.00 97.25 95 ALA A C 1
ATOM 762 O O . ALA A 1 95 ? -16.126 4.096 6.448 1.00 97.25 95 ALA A O 1
ATOM 763 N N . ASN A 1 96 ? -17.323 5.997 6.538 1.00 96.19 96 ASN A N 1
ATOM 764 C CA . ASN A 1 96 ? -18.124 5.715 5.345 1.00 96.19 96 ASN A CA 1
ATOM 765 C C . ASN A 1 96 ? -17.268 5.552 4.084 1.00 96.19 96 ASN A C 1
ATOM 767 O O . ASN A 1 96 ? -17.555 4.689 3.255 1.00 96.19 96 ASN A O 1
ATOM 771 N N . LYS A 1 97 ? -16.211 6.363 3.935 1.00 97.00 97 LYS A N 1
ATOM 772 C CA . LYS A 1 97 ? -15.268 6.220 2.820 1.00 97.00 97 LYS A CA 1
ATOM 773 C C . LYS A 1 97 ? -14.539 4.875 2.883 1.00 97.00 97 LYS A C 1
ATOM 775 O O . LYS A 1 97 ? -14.557 4.149 1.900 1.00 97.00 97 LYS A O 1
ATOM 780 N N . ILE A 1 98 ? -13.957 4.534 4.036 1.00 97.44 98 ILE A N 1
ATOM 781 C CA . ILE A 1 98 ? -13.241 3.264 4.239 1.00 97.44 98 ILE A CA 1
ATOM 782 C C . ILE A 1 98 ? -14.169 2.074 3.990 1.00 97.44 98 ILE A C 1
ATOM 784 O O . ILE A 1 98 ? -13.770 1.122 3.331 1.00 97.44 98 ILE A O 1
ATOM 788 N N . TYR A 1 99 ? -15.413 2.140 4.470 1.00 96.19 99 TYR A N 1
ATOM 789 C CA . TYR A 1 99 ? -16.388 1.078 4.253 1.00 96.19 99 TYR A CA 1
ATOM 790 C C . TYR A 1 99 ? -16.629 0.822 2.762 1.00 96.19 99 TYR A C 1
ATOM 792 O O . TYR A 1 99 ? -16.439 -0.297 2.297 1.00 96.19 99 TYR A O 1
ATOM 800 N N . LYS A 1 100 ? -16.969 1.866 1.998 1.00 96.25 100 LYS A N 1
ATOM 801 C CA . LYS A 1 100 ? -17.240 1.748 0.5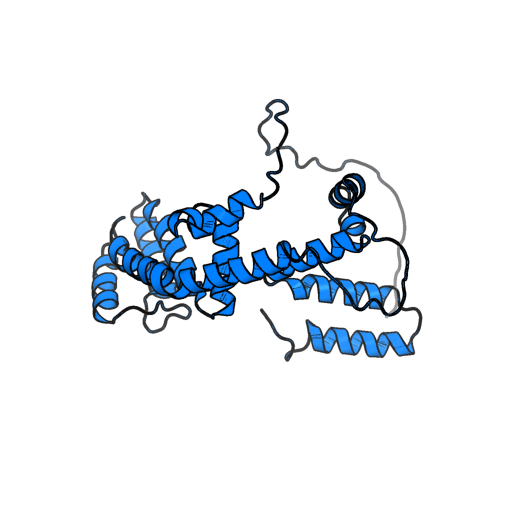56 1.00 96.25 100 LYS A CA 1
ATOM 802 C C . LYS A 1 100 ? -16.011 1.335 -0.254 1.00 96.25 100 LYS A C 1
ATOM 804 O O . LYS A 1 100 ? -16.141 0.651 -1.263 1.00 96.25 100 LYS A O 1
ATOM 809 N N . GLU A 1 101 ? -14.831 1.781 0.160 1.00 97.00 101 GLU A N 1
ATOM 810 C CA . GLU A 1 101 ? -13.584 1.577 -0.581 1.00 97.00 101 GLU A CA 1
ATOM 811 C C . GLU A 1 101 ? -12.896 0.244 -0.272 1.00 97.00 101 GLU A C 1
ATOM 813 O O . GLU A 1 101 ? -12.145 -0.215 -1.119 1.00 97.00 101 GLU A O 1
ATOM 818 N N . PHE A 1 102 ? -13.165 -0.394 0.877 1.00 97.31 102 PHE A N 1
ATOM 819 C CA . PHE A 1 102 ? -12.453 -1.622 1.262 1.00 97.31 102 PHE A CA 1
ATOM 820 C C . PHE A 1 102 ? -13.309 -2.737 1.884 1.00 97.31 102 PHE A C 1
ATOM 822 O O . PHE A 1 102 ? -12.852 -3.874 1.934 1.00 97.31 102 PHE A O 1
ATOM 829 N N . ILE A 1 103 ? -14.503 -2.456 2.418 1.00 95.62 103 ILE A N 1
ATOM 830 C CA . ILE A 1 103 ? -15.267 -3.429 3.236 1.00 95.62 103 ILE A CA 1
ATOM 831 C C . ILE A 1 103 ? -16.543 -3.902 2.536 1.00 95.62 103 ILE A C 1
ATOM 833 O O . ILE A 1 103 ? -16.940 -5.053 2.713 1.00 95.62 103 ILE A O 1
ATOM 837 N N . ASP A 1 104 ? -17.204 -3.013 1.795 1.00 94.25 104 ASP A N 1
ATOM 838 C CA . ASP A 1 104 ? -18.417 -3.325 1.041 1.00 94.25 104 ASP A CA 1
ATOM 839 C C . ASP A 1 104 ? -18.161 -4.486 0.063 1.00 94.25 104 ASP A C 1
ATOM 841 O O . ASP A 1 104 ? -17.121 -4.540 -0.589 1.00 94.25 104 ASP A O 1
ATOM 845 N N . VAL A 1 105 ? -19.128 -5.396 -0.062 1.00 89.62 105 VAL A N 1
ATOM 846 C CA . VAL A 1 105 ? -19.068 -6.550 -0.977 1.00 89.62 105 VAL A CA 1
ATOM 847 C C . VAL A 1 105 ? -18.988 -6.109 -2.443 1.00 89.62 105 VAL A C 1
ATOM 849 O O . VAL A 1 105 ? -18.567 -6.864 -3.311 1.00 89.62 105 VAL A O 1
ATOM 852 N N . GLN A 1 106 ? -19.402 -4.878 -2.747 1.00 91.19 106 GLN A N 1
ATOM 853 C CA . GLN A 1 106 ? -19.291 -4.297 -4.088 1.00 91.19 106 GLN A CA 1
ATOM 854 C C . GLN A 1 106 ? -18.055 -3.405 -4.255 1.00 91.19 106 GLN A C 1
ATOM 856 O O . GLN A 1 106 ? -17.962 -2.640 -5.219 1.00 91.19 106 GLN A O 1
ATOM 861 N N . SER A 1 107 ? -17.127 -3.443 -3.302 1.00 93.12 107 SER A N 1
ATOM 862 C CA . SER A 1 107 ? -15.992 -2.540 -3.296 1.00 93.12 107 SER A CA 1
ATOM 863 C C . SER A 1 107 ? -14.936 -2.918 -4.345 1.00 93.12 107 SER A C 1
ATOM 865 O O . SER A 1 107 ? -14.558 -4.084 -4.437 1.00 93.12 107 SER A O 1
ATOM 867 N N . PRO A 1 108 ? -14.384 -1.9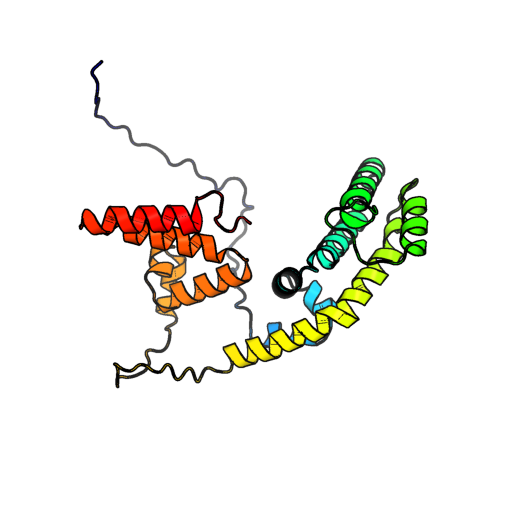51 -5.106 1.00 87.75 108 PRO A N 1
ATOM 868 C CA . PRO A 1 108 ? -13.329 -2.233 -6.081 1.00 87.75 108 PRO A CA 1
ATOM 869 C C . PRO A 1 108 ? -11.991 -2.629 -5.437 1.00 87.75 108 PRO A C 1
ATOM 871 O O . PRO A 1 108 ? -11.132 -3.166 -6.130 1.00 87.75 108 PRO A O 1
ATOM 874 N N . LYS A 1 109 ? -11.796 -2.349 -4.140 1.00 94.50 109 LYS A N 1
ATOM 875 C CA . LYS A 1 109 ? -10.605 -2.733 -3.364 1.00 94.50 109 LYS A CA 1
ATOM 876 C C . LYS A 1 109 ? -11.000 -3.532 -2.115 1.00 94.50 109 LYS A C 1
ATOM 878 O O . LYS A 1 109 ? -10.451 -3.324 -1.035 1.00 94.50 109 LYS A O 1
ATOM 883 N N . GLU A 1 110 ? -12.001 -4.403 -2.249 1.00 95.81 110 GLU A N 1
ATOM 884 C CA . GLU A 1 110 ? -12.510 -5.229 -1.151 1.00 95.81 110 GLU A CA 1
ATOM 885 C C . GLU A 1 110 ? -11.397 -6.082 -0.517 1.00 95.81 110 GLU A C 1
ATOM 887 O O . GLU A 1 110 ? -10.773 -6.903 -1.187 1.00 95.81 110 GLU A O 1
ATOM 892 N N . VAL A 1 111 ? -11.173 -5.938 0.794 1.00 96.19 111 VAL A N 1
ATOM 893 C CA . VAL A 1 111 ? -10.211 -6.784 1.515 1.00 96.19 111 VAL A CA 1
ATOM 894 C C . VAL A 1 111 ? -10.771 -8.193 1.739 1.00 96.19 111 VAL A C 1
ATOM 896 O O . VAL A 1 111 ? -11.953 -8.389 2.063 1.00 96.19 111 VAL A O 1
ATOM 899 N N . ASN A 1 112 ? -9.902 -9.201 1.622 1.00 92.56 112 ASN A N 1
ATOM 900 C CA . ASN A 1 112 ? -10.274 -10.606 1.785 1.00 92.56 112 ASN A CA 1
ATOM 901 C C . ASN A 1 112 ? -10.472 -10.977 3.268 1.00 92.56 112 ASN A C 1
ATOM 903 O O . ASN A 1 112 ? -9.567 -11.470 3.941 1.00 92.56 112 ASN A O 1
ATOM 907 N N . ILE A 1 113 ? -11.671 -10.709 3.783 1.00 90.06 113 ILE A N 1
ATOM 908 C CA . ILE A 1 113 ? -12.079 -10.956 5.170 1.00 90.06 113 ILE A CA 1
ATOM 909 C C . ILE A 1 113 ? -13.400 -11.736 5.192 1.00 90.06 113 ILE A C 1
ATOM 911 O O . ILE A 1 113 ? -14.258 -11.549 4.325 1.00 90.06 113 ILE A O 1
ATOM 915 N N . ASP A 1 114 ? -13.571 -12.602 6.197 1.00 91.50 114 ASP A N 1
ATOM 916 C CA . ASP A 1 114 ? -14.773 -13.416 6.373 1.00 91.50 114 ASP A CA 1
ATOM 917 C C . ASP A 1 114 ? -16.047 -12.568 6.550 1.00 91.50 114 ASP A C 1
ATOM 919 O O . ASP A 1 114 ? -16.036 -11.482 7.139 1.00 91.50 114 ASP A O 1
ATOM 923 N N . PHE A 1 115 ? -17.171 -13.090 6.048 1.00 90.94 115 PHE A N 1
ATOM 924 C CA . PHE A 1 115 ? -18.454 -12.381 6.017 1.00 90.94 115 PHE A CA 1
ATOM 925 C C . PHE A 1 115 ? -18.913 -11.905 7.400 1.00 90.94 115 PHE A C 1
ATOM 927 O O . PHE A 1 115 ? -19.386 -10.779 7.546 1.00 90.94 115 PHE A O 1
ATOM 934 N N . ARG A 1 116 ? -18.737 -12.741 8.431 1.00 92.62 116 ARG A N 1
ATOM 935 C CA . ARG A 1 116 ? -19.144 -12.412 9.801 1.00 92.62 116 ARG A CA 1
ATOM 936 C C . ARG A 1 116 ? -18.438 -11.149 10.294 1.00 92.62 116 ARG A C 1
ATOM 938 O O . ARG A 1 116 ? -19.084 -10.254 10.827 1.00 92.62 116 ARG A O 1
ATOM 945 N N . THR A 1 117 ? -17.136 -11.050 10.060 1.00 92.06 117 THR A N 1
ATOM 946 C CA . THR A 1 117 ? -16.343 -9.881 10.460 1.00 92.06 117 THR A CA 1
ATOM 947 C C . THR A 1 117 ? -16.723 -8.628 9.684 1.00 92.06 117 THR A C 1
ATOM 949 O O . THR A 1 117 ? -16.745 -7.535 10.258 1.00 92.06 117 THR A O 1
ATOM 952 N N . LYS A 1 118 ? -17.034 -8.758 8.389 1.00 92.25 118 LYS A N 1
ATOM 953 C CA . LYS A 1 118 ? -17.527 -7.633 7.582 1.00 92.25 118 LYS A CA 1
ATOM 954 C C . LYS A 1 118 ? -18.838 -7.092 8.145 1.00 92.25 118 LYS A C 1
ATOM 956 O O . LYS A 1 118 ? -18.963 -5.882 8.321 1.00 92.25 118 LYS A O 1
ATOM 961 N N . GLU A 1 119 ? -19.764 -7.975 8.508 1.00 93.38 119 GLU A N 1
ATOM 962 C CA . GLU A 1 119 ? -21.043 -7.580 9.099 1.00 93.38 119 GLU A CA 1
ATOM 963 C C . GLU A 1 119 ? -20.865 -6.945 10.488 1.00 93.38 119 GLU A C 1
ATOM 965 O O . GLU A 1 119 ? -21.408 -5.873 10.750 1.00 93.38 119 GLU A O 1
ATOM 970 N N . GLU A 1 120 ? -20.031 -7.525 11.355 1.00 93.38 120 GLU A N 1
ATOM 971 C CA . GLU A 1 120 ? -19.704 -6.935 12.662 1.00 93.38 120 GLU A CA 1
ATOM 972 C C . GLU A 1 120 ? -19.056 -5.547 12.512 1.00 93.38 120 GLU A C 1
ATOM 974 O O . GLU A 1 120 ? -19.394 -4.610 13.240 1.00 93.38 120 GLU A O 1
ATOM 979 N N . THR A 1 121 ? -18.169 -5.379 11.528 1.00 94.06 121 THR A N 1
ATOM 980 C CA . THR A 1 121 ? -17.550 -4.082 11.222 1.00 94.06 121 THR A CA 1
ATOM 981 C C . THR A 1 121 ? -18.584 -3.086 10.707 1.00 94.06 121 THR A C 1
ATOM 983 O O . THR A 1 121 ? -18.599 -1.941 11.155 1.00 94.06 121 THR A O 1
ATOM 986 N N . ARG A 1 122 ? -19.499 -3.510 9.827 1.00 93.31 122 ARG A N 1
ATOM 987 C CA . ARG A 1 122 ? -20.583 -2.665 9.309 1.00 93.31 122 ARG A CA 1
ATOM 988 C C . ARG A 1 122 ? -21.428 -2.080 10.440 1.00 93.31 122 ARG A C 1
ATOM 990 O O . ARG A 1 122 ? -21.702 -0.883 10.427 1.00 93.31 122 ARG A O 1
ATOM 997 N N . GLN A 1 123 ? -21.786 -2.891 11.436 1.00 94.25 123 GLN A N 1
ATOM 998 C CA . GLN A 1 123 ? -22.540 -2.433 12.609 1.00 94.25 123 GLN A CA 1
ATOM 999 C C . GLN A 1 123 ? -21.747 -1.408 13.433 1.00 94.25 123 GLN A C 1
ATOM 1001 O O . GLN A 1 123 ? -22.275 -0.353 13.778 1.00 94.25 123 GLN A O 1
ATOM 1006 N N . LYS A 1 124 ? -20.452 -1.659 13.680 1.00 94.00 124 LYS A N 1
ATOM 1007 C CA . LYS A 1 124 ? -19.560 -0.732 14.412 1.00 94.00 124 LYS A CA 1
ATOM 1008 C C . LYS A 1 124 ? -19.330 0.606 13.698 1.00 94.00 124 LYS A C 1
ATOM 1010 O O . LYS A 1 124 ? -18.857 1.551 14.331 1.00 94.00 124 LYS A O 1
ATOM 1015 N N . LEU A 1 125 ? -19.597 0.682 12.394 1.00 93.56 125 LEU A N 1
ATOM 1016 C CA . LEU A 1 125 ? -19.459 1.903 11.597 1.00 93.56 125 LEU A CA 1
ATOM 1017 C C . LEU A 1 125 ? -20.765 2.704 11.474 1.00 93.56 125 LEU A C 1
ATOM 1019 O O . LEU A 1 125 ? -20.717 3.812 10.943 1.00 93.56 125 LEU A O 1
ATOM 1023 N N . LEU A 1 126 ? -21.894 2.204 11.998 1.00 91.69 126 LEU A N 1
ATOM 1024 C CA . LEU A 1 126 ? -23.122 3.000 12.150 1.00 91.69 126 LEU A CA 1
ATOM 1025 C C . LEU A 1 126 ? -22.916 4.144 13.153 1.00 91.69 126 LEU A C 1
ATOM 1027 O O . LEU A 1 126 ? -23.324 5.275 12.901 1.00 91.69 126 LEU A O 1
ATOM 1031 N N . GLU A 1 127 ? -22.207 3.856 14.245 1.00 93.75 127 GLU A N 1
ATOM 1032 C CA . GLU A 1 127 ? -21.768 4.829 15.248 1.00 93.75 127 GLU A CA 1
ATOM 1033 C C . GLU A 1 127 ? -20.245 4.722 15.430 1.00 93.75 127 GLU A C 1
ATOM 1035 O O . GLU A 1 127 ? -19.752 4.049 16.339 1.00 93.75 127 GLU A O 1
ATOM 1040 N N . PRO A 1 128 ? -19.465 5.326 14.518 1.00 95.31 128 PRO A N 1
ATOM 1041 C CA . PRO A 1 128 ? -18.031 5.110 14.460 1.00 95.31 128 PRO A CA 1
ATOM 1042 C C . PRO A 1 128 ? -17.298 5.766 15.636 1.00 95.31 128 PRO A C 1
ATOM 1044 O O . PRO A 1 128 ? -17.534 6.918 15.996 1.00 95.31 128 PRO A O 1
ATOM 1047 N N . THR A 1 129 ? -16.343 5.023 16.188 1.00 95.56 129 THR A N 1
ATOM 1048 C CA . THR A 1 129 ? -15.406 5.434 17.239 1.00 95.56 129 THR A CA 1
ATOM 1049 C C . THR A 1 129 ? -13.972 5.238 16.750 1.00 95.56 129 THR A C 1
ATOM 1051 O O . THR A 1 129 ? -13.742 4.552 15.750 1.00 95.56 129 THR A O 1
ATOM 1054 N N . ALA A 1 130 ? -12.978 5.776 17.462 1.00 94.00 130 ALA A N 1
ATOM 1055 C CA . ALA A 1 130 ? -11.568 5.604 17.093 1.00 94.00 130 ALA A CA 1
ATOM 1056 C C . ALA A 1 130 ? -11.132 4.125 17.011 1.00 94.00 130 ALA A C 1
ATOM 1058 O O . ALA A 1 130 ? -10.229 3.799 16.245 1.00 94.00 130 ALA A O 1
ATOM 1059 N N . SER A 1 131 ? -11.796 3.229 17.752 1.00 94.88 131 SER A N 1
ATOM 1060 C CA . SER A 1 131 ? -11.499 1.795 17.786 1.00 94.88 131 SER A CA 1
ATOM 1061 C C . SER A 1 131 ? -12.381 0.939 16.873 1.00 94.88 131 SER A C 1
ATOM 1063 O O . SER A 1 131 ? -12.125 -0.261 16.765 1.00 94.88 131 SER A O 1
ATOM 1065 N N . SER A 1 132 ? -13.374 1.511 16.176 1.00 95.19 132 SER A N 1
ATOM 1066 C CA . SER A 1 132 ? -14.331 0.742 15.357 1.00 95.19 132 SER A CA 1
ATOM 1067 C C . SER A 1 132 ? -13.668 -0.140 14.289 1.00 95.19 132 SER A C 1
ATOM 1069 O O . SER A 1 132 ? -14.211 -1.188 13.953 1.00 95.19 132 SER A O 1
ATOM 1071 N N . LEU A 1 133 ? -12.486 0.246 13.790 1.00 96.12 133 LEU A N 1
ATOM 1072 C CA . LEU A 1 133 ? -11.729 -0.495 12.771 1.00 96.12 133 LEU A CA 1
ATOM 1073 C C . LEU A 1 133 ? -10.583 -1.361 13.330 1.00 96.12 133 LEU A C 1
ATOM 1075 O O . LEU A 1 133 ? -9.932 -2.058 12.558 1.00 96.12 133 LEU A O 1
ATOM 1079 N N . HIS A 1 134 ? -10.317 -1.351 14.643 1.00 95.12 134 HIS A N 1
ATOM 1080 C CA . HIS A 1 134 ? -9.143 -2.028 15.221 1.00 95.12 134 HIS A CA 1
ATOM 1081 C C . HIS A 1 134 ? -9.090 -3.526 14.908 1.00 95.12 134 HIS A C 1
ATOM 1083 O O . HIS A 1 134 ? -8.037 -4.051 14.559 1.00 95.12 134 HIS A O 1
ATOM 1089 N N . GLU A 1 135 ? -10.223 -4.213 15.030 1.00 94.44 135 GLU A N 1
ATOM 1090 C CA . GLU A 1 135 ? -10.288 -5.663 14.856 1.00 94.44 135 GLU A CA 1
ATOM 1091 C C . GLU A 1 135 ? -10.036 -6.080 13.404 1.00 94.44 135 GLU A C 1
ATOM 1093 O O . GLU A 1 135 ? -9.173 -6.915 13.136 1.00 94.44 135 GLU A O 1
ATOM 1098 N N . ILE A 1 136 ? -10.743 -5.461 12.456 1.00 95.88 136 ILE A N 1
ATOM 1099 C CA . ILE A 1 136 ? -10.568 -5.754 11.031 1.00 95.88 136 ILE A CA 1
ATOM 1100 C C . ILE A 1 136 ? -9.172 -5.342 10.545 1.00 95.88 136 ILE A C 1
ATOM 1102 O O . ILE A 1 136 ? -8.544 -6.083 9.792 1.00 95.88 136 ILE A O 1
ATOM 1106 N N . GLN A 1 137 ? -8.632 -4.224 11.039 1.00 97.50 137 GLN A N 1
ATOM 1107 C CA . GLN A 1 137 ? -7.265 -3.813 10.737 1.00 97.50 137 GLN A CA 1
ATOM 1108 C C . GLN A 1 137 ? -6.246 -4.837 11.245 1.00 97.50 137 GLN A C 1
ATOM 1110 O O . GLN A 1 137 ? -5.313 -5.165 10.516 1.00 97.50 137 GLN A O 1
ATOM 1115 N N . ALA A 1 138 ? -6.425 -5.374 12.457 1.00 96.25 138 ALA A N 1
ATOM 1116 C CA . ALA A 1 138 ? -5.551 -6.414 12.996 1.00 96.25 138 ALA A CA 1
ATOM 1117 C C . ALA A 1 138 ? -5.612 -7.707 12.166 1.00 96.25 138 ALA A C 1
ATOM 1119 O O . ALA A 1 138 ? -4.583 -8.352 11.955 1.00 96.25 138 ALA A O 1
ATOM 1120 N N . LYS A 1 139 ? -6.790 -8.068 11.637 1.00 95.94 139 LYS A N 1
ATOM 1121 C CA . LYS A 1 139 ? -6.924 -9.213 10.725 1.00 95.94 139 LYS A CA 1
ATOM 1122 C C . LYS A 1 139 ? -6.187 -8.994 9.406 1.00 95.94 139 LYS A C 1
ATOM 1124 O O . LYS A 1 139 ? -5.417 -9.866 9.015 1.00 95.94 139 LYS A O 1
ATOM 1129 N N . VAL A 1 140 ? -6.367 -7.839 8.760 1.00 96.88 140 VAL A N 1
ATOM 1130 C CA . VAL A 1 140 ? -5.667 -7.510 7.502 1.00 96.88 140 VAL A CA 1
ATOM 1131 C C . VAL A 1 140 ? -4.155 -7.396 7.720 1.00 96.88 140 VAL A C 1
ATOM 1133 O O . VAL A 1 140 ? -3.373 -7.889 6.911 1.00 96.88 140 VAL A O 1
ATOM 1136 N N . TYR A 1 141 ? -3.723 -6.826 8.848 1.00 97.06 141 TYR A N 1
ATOM 1137 C CA . TYR A 1 141 ? -2.314 -6.828 9.240 1.00 97.06 141 TYR A CA 1
ATOM 1138 C C . TYR A 1 141 ? -1.772 -8.257 9.347 1.00 97.06 141 TYR A C 1
ATOM 1140 O O . TYR A 1 141 ? -0.761 -8.573 8.729 1.00 97.06 141 TYR A O 1
ATOM 1148 N N . SER A 1 142 ? -2.470 -9.139 10.073 1.00 96.19 142 SER A N 1
ATOM 1149 C CA . SER A 1 142 ? -2.036 -10.530 10.245 1.00 96.19 142 SER A CA 1
ATOM 1150 C C . SER A 1 142 ? -2.041 -11.315 8.930 1.00 96.19 142 SER A C 1
ATOM 1152 O O . SER A 1 142 ? -1.183 -12.175 8.742 1.00 96.19 142 SER A O 1
ATOM 1154 N N . LEU A 1 143 ? -2.970 -11.013 8.018 1.00 95.25 143 LEU A N 1
ATOM 1155 C CA . LEU A 1 143 ? -2.992 -11.564 6.663 1.00 95.25 143 LEU A CA 1
ATOM 1156 C C . LEU A 1 143 ? -1.703 -11.202 5.915 1.00 95.25 143 LEU A C 1
ATOM 1158 O O . LEU A 1 143 ? -0.977 -12.096 5.486 1.00 95.25 143 LEU A O 1
ATOM 1162 N N . MET A 1 144 ? -1.375 -9.908 5.831 1.00 95.81 144 MET A N 1
ATOM 1163 C CA . MET A 1 144 ? -0.146 -9.450 5.175 1.00 95.81 144 MET A CA 1
ATOM 1164 C C . MET A 1 144 ? 1.110 -10.003 5.854 1.00 95.81 144 MET A C 1
ATOM 1166 O O . MET A 1 144 ? 2.033 -10.436 5.170 1.00 95.81 144 MET A O 1
ATOM 1170 N N . GLU A 1 145 ? 1.148 -10.019 7.188 1.00 95.38 145 GLU A N 1
ATOM 1171 C CA . GLU A 1 145 ? 2.291 -10.493 7.973 1.00 95.38 145 GLU A CA 1
ATOM 1172 C C . GLU A 1 145 ? 2.583 -11.984 7.757 1.00 95.38 145 GLU A C 1
ATOM 1174 O O . GLU A 1 145 ? 3.746 -12.390 7.749 1.00 95.38 145 GLU A O 1
ATOM 1179 N N . LYS A 1 146 ? 1.540 -12.807 7.601 1.00 93.12 146 LYS A N 1
ATOM 1180 C CA . LYS A 1 146 ? 1.670 -14.265 7.470 1.00 93.12 146 LYS A CA 1
ATOM 1181 C C . LYS A 1 146 ? 1.805 -14.736 6.029 1.00 93.12 146 LYS A C 1
ATOM 1183 O O . LYS A 1 146 ? 2.394 -15.792 5.814 1.00 93.12 146 LYS A O 1
ATOM 1188 N N . ASP A 1 147 ? 1.267 -13.987 5.070 1.00 92.00 147 ASP A N 1
ATOM 1189 C CA . ASP A 1 147 ? 1.206 -14.405 3.671 1.00 92.00 147 ASP A CA 1
ATOM 1190 C C . ASP A 1 147 ? 2.184 -13.616 2.787 1.00 92.00 147 ASP A C 1
ATOM 1192 O O . ASP A 1 147 ? 3.205 -14.146 2.335 1.00 92.00 147 ASP A O 1
ATOM 1196 N N . SER A 1 148 ? 1.924 -12.324 2.587 1.00 91.12 148 SER A N 1
ATOM 1197 C CA . SER A 1 148 ? 2.687 -11.486 1.658 1.00 91.12 148 SER A CA 1
ATOM 1198 C C . SER A 1 148 ? 4.081 -11.124 2.179 1.00 91.12 148 SER A C 1
ATOM 1200 O O . SER A 1 148 ? 5.053 -11.115 1.425 1.00 91.12 148 SER A O 1
ATOM 1202 N N . TYR A 1 149 ? 4.221 -10.839 3.474 1.00 90.81 149 TYR A N 1
ATOM 1203 C CA . TYR A 1 149 ? 5.479 -10.387 4.070 1.00 90.81 149 TYR A CA 1
ATOM 1204 C C . TYR A 1 149 ? 6.607 -11.435 3.989 1.00 90.81 149 TYR A C 1
ATOM 1206 O O . TYR A 1 149 ? 7.709 -11.067 3.571 1.00 90.81 149 TYR A O 1
ATOM 1214 N N . PRO A 1 150 ? 6.396 -12.738 4.277 1.00 88.25 150 PRO A N 1
ATOM 1215 C CA . PRO A 1 150 ? 7.419 -13.765 4.070 1.00 88.25 150 PRO A CA 1
ATOM 1216 C C . PRO A 1 150 ? 7.886 -13.866 2.611 1.00 88.25 150 PRO A C 1
ATOM 1218 O O . PRO A 1 150 ? 9.083 -14.025 2.358 1.00 88.25 150 PRO A O 1
ATOM 1221 N N . ARG A 1 151 ? 6.978 -13.705 1.638 1.00 84.69 151 ARG A N 1
ATOM 1222 C CA . ARG A 1 151 ? 7.338 -13.667 0.211 1.00 84.69 151 ARG A CA 1
ATOM 1223 C C . ARG A 1 151 ? 8.111 -12.399 -0.155 1.00 84.69 151 ARG A C 1
ATOM 1225 O O . ARG A 1 151 ? 9.115 -12.487 -0.865 1.00 84.69 151 ARG A O 1
ATOM 1232 N N . ALA A 1 152 ? 7.735 -11.251 0.408 1.00 76.25 152 ALA A N 1
ATOM 1233 C CA . ALA A 1 152 ? 8.469 -9.995 0.259 1.00 76.25 152 ALA A CA 1
ATOM 1234 C C . ALA A 1 152 ? 9.895 -10.079 0.843 1.00 76.25 152 ALA A C 1
ATOM 1236 O O . ALA A 1 152 ? 10.843 -9.569 0.241 1.00 76.25 152 ALA A O 1
ATOM 1237 N N . LYS A 1 153 ? 10.100 -10.793 1.963 1.00 69.75 153 LYS A N 1
ATOM 1238 C CA . LYS A 1 153 ? 11.452 -11.111 2.472 1.00 69.75 153 LYS A CA 1
ATOM 1239 C C . LYS A 1 153 ? 12.255 -11.947 1.473 1.00 69.75 153 LYS A C 1
ATOM 1241 O O . LYS A 1 153 ? 13.440 -11.690 1.277 1.00 69.75 153 LYS A O 1
ATOM 1246 N N . GLY A 1 154 ? 11.618 -12.904 0.799 1.00 59.97 154 GLY A N 1
ATOM 1247 C CA . GLY A 1 154 ? 12.239 -13.658 -0.295 1.00 59.97 154 GLY A CA 1
ATOM 1248 C C . GLY A 1 154 ? 12.616 -12.768 -1.487 1.00 59.97 154 GLY A C 1
ATOM 1249 O O . GLY A 1 154 ? 13.660 -12.973 -2.113 1.00 59.97 154 GLY A O 1
ATOM 1250 N N . LEU A 1 155 ? 11.829 -11.723 -1.772 1.00 51.31 155 LEU A N 1
ATOM 1251 C CA . LEU A 1 155 ? 12.200 -10.701 -2.752 1.00 51.31 155 LEU A CA 1
ATOM 1252 C C . LEU A 1 155 ? 13.420 -9.896 -2.283 1.00 51.31 155 LEU A C 1
ATOM 1254 O O . LEU A 1 155 ? 14.289 -9.629 -3.105 1.00 51.31 155 LEU A O 1
ATOM 1258 N N . LYS A 1 156 ? 13.561 -9.601 -0.983 1.00 53.91 156 LYS A N 1
ATOM 1259 C CA . LYS A 1 156 ? 14.800 -9.046 -0.413 1.00 53.91 156 LYS A CA 1
ATOM 1260 C C . LYS A 1 156 ? 15.979 -10.000 -0.589 1.00 53.91 156 LYS A C 1
ATOM 1262 O O . LYS A 1 156 ? 17.032 -9.526 -0.966 1.00 53.91 156 LYS A O 1
ATOM 1267 N N . GLU A 1 157 ? 15.866 -11.312 -0.411 1.00 48.62 157 GLU A N 1
ATOM 1268 C CA . GLU A 1 157 ? 16.989 -12.217 -0.729 1.00 48.62 157 GLU A CA 1
ATOM 1269 C C . GLU A 1 157 ? 17.348 -12.187 -2.217 1.00 48.62 157 GLU A C 1
ATOM 1271 O O . GLU A 1 157 ? 18.527 -12.202 -2.564 1.00 48.62 157 GLU A O 1
ATOM 1276 N N . ARG A 1 158 ? 16.358 -12.057 -3.106 1.00 43.91 158 ARG A N 1
ATOM 1277 C CA . ARG A 1 158 ? 16.588 -11.902 -4.549 1.00 43.91 158 ARG A CA 1
ATOM 1278 C C . ARG A 1 158 ? 17.183 -10.543 -4.902 1.00 43.91 158 ARG A C 1
ATOM 1280 O O . ARG A 1 158 ? 18.110 -10.517 -5.696 1.00 43.91 158 ARG A O 1
ATOM 1287 N N . MET A 1 159 ? 16.717 -9.448 -4.304 1.00 41.88 159 MET A N 1
ATOM 1288 C CA . MET A 1 159 ? 17.200 -8.080 -4.524 1.00 41.88 159 MET A CA 1
ATOM 1289 C C . MET A 1 159 ? 18.532 -7.832 -3.825 1.00 41.88 159 MET A C 1
ATOM 1291 O O . MET A 1 159 ? 19.430 -7.285 -4.437 1.00 41.88 159 MET A O 1
ATOM 1295 N N . SER A 1 160 ? 18.718 -8.277 -2.587 1.00 43.84 160 SER A N 1
ATOM 1296 C CA . SER A 1 160 ? 20.010 -8.323 -1.910 1.00 43.84 160 SER A CA 1
ATOM 1297 C C . SER A 1 160 ? 20.960 -9.239 -2.665 1.00 43.84 160 SER A C 1
ATOM 1299 O O . SER A 1 160 ? 22.071 -8.806 -2.880 1.00 43.84 160 SER A O 1
ATOM 1301 N N . SER A 1 161 ? 20.563 -10.413 -3.175 1.00 38.31 161 SER A N 1
ATOM 1302 C CA . SER A 1 161 ? 21.392 -11.198 -4.111 1.00 38.31 161 SER A CA 1
ATOM 1303 C C . SER A 1 161 ? 21.669 -10.432 -5.404 1.00 38.31 161 SER A C 1
ATOM 1305 O O . SER A 1 161 ? 22.775 -10.510 -5.913 1.00 38.31 161 SER A O 1
ATOM 1307 N N . PHE A 1 162 ? 20.722 -9.658 -5.929 1.00 33.94 162 PHE A N 1
ATOM 1308 C CA . PHE A 1 162 ? 20.895 -8.834 -7.130 1.00 33.94 162 PHE A CA 1
ATOM 1309 C C . PHE A 1 162 ? 21.844 -7.643 -6.891 1.00 33.94 162 PHE A C 1
ATOM 1311 O O . PHE A 1 162 ? 22.644 -7.311 -7.759 1.00 33.94 162 PHE A O 1
ATOM 1318 N N . LEU A 1 163 ? 21.809 -7.047 -5.696 1.00 37.53 163 LEU A N 1
ATOM 1319 C CA . LEU A 1 163 ? 22.654 -5.940 -5.239 1.00 37.53 163 LEU A CA 1
ATOM 1320 C C . LEU A 1 163 ? 24.031 -6.429 -4.731 1.00 37.53 163 LEU A C 1
ATOM 1322 O O . LEU A 1 163 ? 25.027 -5.733 -4.911 1.00 37.53 163 LEU A O 1
ATOM 1326 N N . LEU A 1 164 ? 24.102 -7.630 -4.136 1.00 38.06 164 LEU A N 1
ATOM 1327 C CA . LEU A 1 164 ? 25.313 -8.341 -3.686 1.00 38.06 164 LEU A CA 1
ATOM 1328 C C . LEU A 1 164 ? 25.997 -9.095 -4.830 1.00 38.06 164 LEU A C 1
ATOM 1330 O O . LEU A 1 164 ? 27.207 -9.305 -4.767 1.00 38.06 164 LEU A O 1
ATOM 1334 N N . LYS A 1 165 ? 25.285 -9.445 -5.912 1.00 39.06 165 LYS A N 1
ATOM 1335 C CA . LYS A 1 165 ? 25.873 -9.825 -7.207 1.00 39.06 165 LYS A CA 1
ATOM 1336 C C . LYS A 1 165 ? 26.455 -8.574 -7.874 1.00 39.06 165 LYS A C 1
ATOM 1338 O O . LYS A 1 165 ? 26.100 -8.199 -8.986 1.00 39.06 165 LYS A O 1
ATOM 1343 N N . GLN A 1 166 ? 27.446 -7.973 -7.222 1.00 38.81 166 GLN A N 1
ATOM 1344 C CA . GLN A 1 166 ? 28.427 -7.116 -7.883 1.00 38.81 166 GLN A CA 1
ATOM 1345 C C . GLN A 1 166 ? 29.406 -7.908 -8.770 1.00 38.81 166 GLN A C 1
ATOM 1347 O O . GLN A 1 166 ? 30.323 -7.326 -9.347 1.00 38.81 166 GLN A O 1
ATOM 1352 N N . ASP A 1 167 ? 29.180 -9.207 -8.982 1.00 35.50 167 ASP A N 1
ATOM 1353 C CA . ASP A 1 167 ? 29.733 -9.936 -10.122 1.00 35.50 167 ASP A CA 1
ATOM 1354 C C . ASP A 1 167 ? 28.764 -9.922 -11.301 1.00 35.50 167 ASP A C 1
ATOM 1356 O O . ASP A 1 167 ? 28.293 -10.943 -11.803 1.00 35.50 167 ASP A O 1
ATOM 1360 N N . TRP A 1 168 ? 28.502 -8.718 -11.801 1.00 39.59 168 TRP A N 1
ATOM 1361 C CA . TRP A 1 168 ? 27.868 -8.556 -13.096 1.00 39.59 168 TRP A CA 1
ATOM 1362 C C . TRP A 1 168 ? 28.896 -8.870 -14.198 1.00 39.59 168 TRP A C 1
ATOM 1364 O O . TRP A 1 168 ? 29.505 -7.980 -14.799 1.00 39.59 168 TRP A 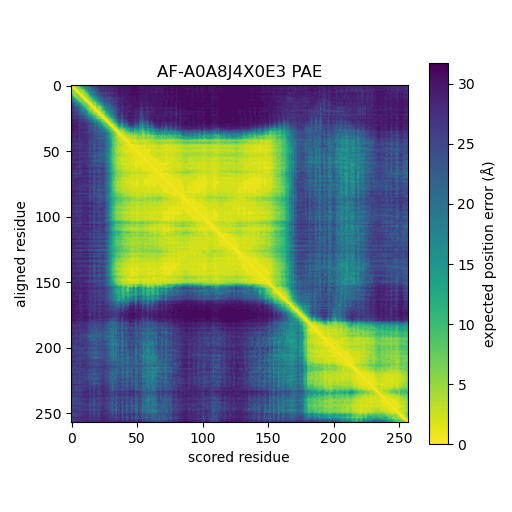O 1
ATOM 1374 N N . LYS A 1 169 ? 29.126 -10.163 -14.467 1.00 33.59 169 LYS A N 1
ATOM 1375 C CA . LYS A 1 169 ? 29.646 -10.606 -15.768 1.00 33.59 169 LYS A CA 1
ATOM 1376 C C . LYS A 1 169 ? 28.540 -10.368 -16.801 1.00 33.59 169 LYS A C 1
ATOM 1378 O O . LYS A 1 169 ? 27.785 -11.273 -17.131 1.00 33.59 169 LYS A O 1
ATOM 1383 N N . LEU A 1 170 ? 28.437 -9.141 -17.317 1.00 36.28 170 LEU A N 1
ATOM 1384 C CA . LEU A 1 170 ? 27.813 -8.938 -18.627 1.00 36.28 170 LEU A CA 1
ATOM 1385 C C . LEU A 1 170 ? 28.614 -9.755 -19.644 1.00 36.28 170 LEU A C 1
ATOM 1387 O O . LEU A 1 170 ? 29.843 -9.618 -19.660 1.00 36.28 170 LEU A O 1
ATOM 1391 N N . PRO A 1 171 ? 27.974 -10.520 -20.542 1.00 34.69 171 PRO A N 1
ATOM 1392 C CA . PRO A 1 171 ? 28.583 -10.890 -21.806 1.00 34.69 171 PRO A CA 1
ATOM 1393 C C . PRO A 1 171 ? 28.750 -9.605 -22.628 1.00 34.69 171 PRO A C 1
ATOM 1395 O O . PRO A 1 171 ? 27.956 -9.266 -23.499 1.00 34.69 171 PRO A O 1
ATOM 1398 N N . CYS A 1 172 ? 29.774 -8.819 -22.301 1.00 33.22 172 CYS A N 1
ATOM 1399 C CA . CYS A 1 172 ? 30.260 -7.786 -23.189 1.00 33.22 172 CYS A CA 1
ATOM 1400 C C . CYS A 1 172 ? 31.075 -8.511 -24.256 1.00 33.22 172 CYS A C 1
ATOM 1402 O O . CYS A 1 172 ? 32.274 -8.734 -24.089 1.00 33.22 172 CYS A O 1
ATOM 1404 N N . TYR A 1 173 ? 30.431 -8.895 -25.357 1.00 37.16 173 TYR A N 1
ATOM 1405 C CA . TYR A 1 173 ? 31.137 -9.449 -26.514 1.00 37.16 173 TYR A CA 1
ATOM 1406 C C . TYR A 1 173 ? 32.041 -8.418 -27.218 1.00 37.16 173 TYR A C 1
ATOM 1408 O O . TYR A 1 173 ? 32.629 -8.724 -28.248 1.00 37.16 173 TYR A O 1
ATOM 1416 N N . ALA A 1 174 ? 32.215 -7.214 -26.659 1.00 37.53 174 ALA A N 1
ATOM 1417 C CA . ALA A 1 174 ? 33.105 -6.204 -27.209 1.00 37.53 174 ALA A CA 1
ATOM 1418 C C . ALA A 1 174 ? 33.613 -5.204 -26.152 1.00 37.53 174 ALA A C 1
ATOM 1420 O O . ALA A 1 174 ? 33.323 -4.021 -26.254 1.00 37.53 174 ALA A O 1
ATOM 1421 N N . CYS A 1 175 ? 34.361 -5.641 -25.129 1.00 32.09 175 CYS A N 1
ATOM 1422 C CA . CYS A 1 175 ? 35.452 -4.815 -24.577 1.00 32.09 175 CYS A CA 1
ATOM 1423 C C . CYS A 1 175 ? 36.303 -5.585 -23.557 1.00 32.09 175 CYS A C 1
ATOM 1425 O O . CYS A 1 175 ? 35.897 -5.792 -22.415 1.00 32.09 175 CYS A O 1
ATOM 1427 N N . LYS A 1 176 ? 37.530 -5.956 -23.939 1.00 35.28 176 LYS A N 1
ATOM 1428 C CA . LYS A 1 176 ? 38.589 -6.421 -23.025 1.00 35.28 176 LYS A CA 1
ATOM 1429 C C . LYS A 1 176 ? 39.308 -5.241 -22.344 1.00 35.28 176 LYS A C 1
ATOM 1431 O O . LYS A 1 176 ? 40.533 -5.200 -22.331 1.00 35.28 176 LYS A O 1
ATOM 1436 N N . LEU A 1 177 ? 38.584 -4.265 -21.795 1.00 37.31 177 LEU A N 1
ATOM 1437 C CA . LEU A 1 177 ? 39.194 -3.104 -21.134 1.00 37.31 177 LEU A CA 1
ATOM 1438 C C . LEU A 1 177 ? 38.478 -2.779 -19.813 1.00 37.31 177 LEU A C 1
ATOM 1440 O O . LEU A 1 177 ? 37.256 -2.710 -19.757 1.00 37.31 177 LEU A O 1
ATOM 1444 N N . ARG A 1 178 ? 39.297 -2.660 -18.756 1.00 35.84 178 ARG A N 1
ATOM 1445 C CA . ARG A 1 178 ? 39.040 -2.242 -17.361 1.00 35.84 178 ARG A CA 1
ATOM 1446 C C . ARG A 1 178 ? 37.627 -1.712 -17.042 1.00 35.84 178 ARG A C 1
ATOM 1448 O O . ARG A 1 178 ? 37.193 -0.715 -17.603 1.00 35.84 178 ARG A O 1
ATOM 1455 N N . LYS A 1 179 ? 36.985 -2.305 -16.021 1.00 39.03 179 LYS A N 1
ATOM 1456 C CA . LYS A 1 179 ? 35.773 -1.781 -15.356 1.00 39.03 179 LYS A CA 1
ATOM 1457 C C . LYS A 1 179 ? 36.002 -0.319 -14.904 1.00 39.03 179 LYS A C 1
ATOM 1459 O O . LYS A 1 179 ? 36.880 -0.119 -14.061 1.00 39.03 179 LYS A O 1
ATOM 1464 N N . PRO A 1 180 ? 35.233 0.686 -15.361 1.00 41.06 180 PRO A N 1
ATOM 1465 C CA . PRO A 1 180 ? 35.193 1.980 -14.689 1.00 41.06 180 PRO A CA 1
ATOM 1466 C C . PRO A 1 180 ? 34.349 1.820 -13.417 1.00 41.06 180 PRO A C 1
ATOM 1468 O O . PRO A 1 180 ? 33.208 1.365 -13.484 1.00 41.06 180 PRO A O 1
ATOM 1471 N N . ARG A 1 181 ? 34.918 2.122 -12.246 1.00 50.78 181 ARG A N 1
ATOM 1472 C CA . ARG A 1 181 ? 34.159 2.211 -10.989 1.00 50.78 181 ARG A CA 1
ATOM 1473 C C . ARG A 1 181 ? 33.373 3.523 -10.999 1.00 50.78 181 ARG A C 1
ATOM 1475 O O . ARG A 1 181 ? 33.962 4.552 -11.309 1.00 50.78 181 ARG A O 1
ATOM 1482 N N . LEU A 1 182 ? 32.090 3.475 -10.636 1.00 50.25 182 LEU A N 1
ATOM 1483 C CA . LEU A 1 182 ? 31.261 4.660 -10.398 1.00 50.25 182 LEU A CA 1
ATOM 1484 C C . LEU A 1 182 ? 31.974 5.592 -9.405 1.00 50.25 182 LEU A C 1
ATOM 1486 O O . LEU A 1 182 ? 32.298 5.160 -8.293 1.00 50.25 182 LEU A O 1
ATOM 1490 N N . THR A 1 183 ? 32.261 6.832 -9.801 1.00 53.66 183 THR A N 1
ATOM 1491 C CA . THR A 1 183 ? 32.963 7.799 -8.944 1.00 53.66 183 THR A CA 1
ATOM 1492 C C . THR A 1 183 ? 31.968 8.670 -8.183 1.00 53.66 183 THR A C 1
ATOM 1494 O O . THR A 1 183 ? 30.851 8.915 -8.634 1.00 53.66 183 THR A O 1
ATOM 1497 N N . LEU A 1 184 ? 32.369 9.150 -7.002 1.00 48.00 184 LEU A N 1
ATOM 1498 C CA . LEU A 1 184 ? 31.544 10.064 -6.203 1.00 48.00 184 LEU A CA 1
ATOM 1499 C C . LEU A 1 184 ? 31.259 11.371 -6.958 1.00 48.00 184 LEU A C 1
ATOM 1501 O O . LEU A 1 184 ? 30.171 11.921 -6.842 1.00 48.00 184 LEU A O 1
ATOM 1505 N N . GLU A 1 185 ? 32.221 11.824 -7.757 1.00 59.38 185 GLU A N 1
ATOM 1506 C CA . GLU A 1 185 ? 32.108 13.003 -8.612 1.00 59.38 185 GLU A CA 1
ATOM 1507 C C . GLU A 1 185 ? 31.017 12.832 -9.680 1.00 59.38 185 GLU A C 1
ATOM 1509 O O . GLU A 1 185 ? 30.168 13.707 -9.817 1.00 59.38 185 GLU A O 1
ATOM 1514 N N . GLU A 1 186 ? 30.941 11.670 -10.343 1.00 56.94 186 GLU A N 1
ATOM 1515 C CA . GLU A 1 186 ? 29.881 11.376 -11.320 1.00 56.94 186 GLU A CA 1
ATOM 1516 C C . GLU A 1 186 ? 28.490 11.451 -10.666 1.00 56.94 186 GLU A C 1
ATOM 1518 O O . GLU A 1 186 ? 27.598 12.113 -11.194 1.00 56.94 186 GLU A O 1
ATOM 1523 N N . CYS A 1 187 ? 28.318 10.879 -9.470 1.00 59.88 187 CYS A N 1
ATOM 1524 C CA . CYS A 1 187 ? 27.057 10.955 -8.722 1.00 59.88 187 CYS A CA 1
ATOM 1525 C C . CYS A 1 187 ? 26.669 12.392 -8.334 1.00 59.88 187 CYS A C 1
ATOM 1527 O O . CYS A 1 187 ? 25.482 12.718 -8.275 1.00 59.88 187 CYS A O 1
ATOM 1529 N N . LEU A 1 188 ? 27.651 13.254 -8.050 1.00 59.78 188 LEU A N 1
ATOM 1530 C CA . LEU A 1 188 ? 27.400 14.652 -7.697 1.00 59.78 188 LEU A CA 1
ATOM 1531 C C . LEU A 1 188 ? 26.913 15.470 -8.896 1.00 59.78 188 LEU A C 1
ATOM 1533 O O . LEU A 1 188 ? 26.139 16.397 -8.686 1.00 59.78 188 LEU A O 1
ATOM 1537 N N . THR A 1 189 ? 27.269 15.101 -10.128 1.00 70.75 189 THR A N 1
ATOM 1538 C CA . THR A 1 189 ? 26.748 15.782 -11.329 1.00 70.75 189 THR A CA 1
ATOM 1539 C C . THR A 1 189 ? 25.272 15.476 -11.600 1.00 70.75 189 THR A C 1
ATOM 1541 O O . THR A 1 189 ? 24.569 16.282 -12.210 1.00 70.75 189 THR A O 1
ATOM 1544 N N . TRP A 1 190 ? 24.758 14.334 -11.124 1.00 75.38 190 TRP A N 1
ATOM 1545 C CA . TRP A 1 190 ? 23.367 13.925 -11.364 1.00 75.38 190 TRP A CA 1
ATOM 1546 C C . TRP A 1 190 ? 22.352 14.816 -10.651 1.00 75.38 190 TRP A C 1
ATOM 1548 O O . TRP A 1 190 ? 21.258 15.029 -11.164 1.00 75.38 190 TRP A O 1
ATOM 1558 N N . LYS A 1 191 ? 22.705 15.351 -9.476 1.00 67.31 191 LYS A N 1
ATOM 1559 C CA . LYS A 1 191 ? 21.843 16.289 -8.734 1.00 67.31 191 LYS A CA 1
ATOM 1560 C C . LYS A 1 191 ? 21.823 17.693 -9.344 1.00 67.31 191 LYS A C 1
ATOM 1562 O O . LYS A 1 191 ? 20.957 18.482 -8.990 1.00 67.31 191 LYS A O 1
ATOM 1567 N N . GLU A 1 192 ? 22.777 18.016 -10.217 1.00 72.25 192 GLU A N 1
ATOM 1568 C CA . GLU A 1 192 ? 22.883 19.344 -10.829 1.00 72.25 192 GLU A CA 1
ATOM 1569 C C . GLU A 1 192 ? 21.891 19.514 -11.979 1.00 72.25 192 GLU A C 1
ATOM 1571 O O . GLU A 1 192 ? 21.381 20.610 -12.195 1.00 72.25 192 GLU A O 1
ATOM 1576 N N . SER A 1 193 ? 21.582 18.436 -12.709 1.00 81.69 193 SER A N 1
ATOM 1577 C CA . SER A 1 193 ? 20.493 18.451 -13.681 1.00 81.69 193 SER A CA 1
ATOM 1578 C C . SER A 1 193 ? 19.975 17.055 -14.011 1.00 81.69 193 SER A C 1
ATOM 1580 O O . SER A 1 193 ? 20.711 16.067 -14.034 1.00 81.69 193 SER A O 1
ATOM 1582 N N . PHE A 1 194 ? 18.693 16.996 -14.367 1.00 74.00 194 PHE A N 1
ATOM 1583 C CA . PHE A 1 194 ? 18.067 15.773 -14.857 1.00 74.00 194 PHE A CA 1
ATOM 1584 C C . PHE A 1 194 ? 18.740 15.248 -16.136 1.00 74.00 194 PHE A C 1
ATOM 1586 O O . PHE A 1 194 ? 18.917 14.045 -16.304 1.00 74.00 194 PHE A O 1
ATOM 1593 N N . GLU A 1 195 ? 19.202 16.141 -17.013 1.00 84.12 195 GLU A N 1
ATOM 1594 C CA . GLU A 1 195 ? 19.933 15.753 -18.223 1.00 84.12 195 GLU A CA 1
ATOM 1595 C C . GLU A 1 195 ? 21.294 15.118 -17.904 1.00 84.12 195 GLU A C 1
ATOM 1597 O O . GLU A 1 195 ? 21.674 14.155 -18.570 1.00 84.12 195 GLU A O 1
ATOM 1602 N N . ASN A 1 196 ? 22.000 15.579 -16.865 1.00 76.62 196 ASN A N 1
ATOM 1603 C CA . ASN A 1 196 ? 23.250 14.956 -16.412 1.00 76.62 196 ASN A CA 1
ATOM 1604 C C . ASN A 1 196 ? 23.004 13.540 -15.877 1.00 76.62 196 ASN A C 1
ATOM 1606 O O . ASN A 1 196 ? 23.754 12.617 -16.206 1.00 76.62 196 ASN A O 1
ATOM 1610 N N . LEU A 1 197 ? 21.926 13.353 -15.106 1.00 75.12 197 LEU A N 1
ATOM 1611 C CA . LEU A 1 197 ? 21.496 12.038 -14.628 1.00 75.12 197 LEU A CA 1
ATOM 1612 C C . LEU A 1 197 ? 21.210 11.086 -15.801 1.00 75.12 197 LEU A C 1
ATOM 1614 O O . LEU A 1 197 ? 21.728 9.971 -15.822 1.00 75.12 197 LEU A O 1
ATOM 1618 N N . LEU A 1 198 ? 20.427 11.523 -16.791 1.00 79.06 198 LEU A N 1
ATOM 1619 C CA . LEU A 1 198 ? 20.037 10.680 -17.929 1.00 79.06 198 LEU A CA 1
ATOM 1620 C C . LEU A 1 198 ? 21.161 10.456 -18.952 1.00 79.06 198 LEU A C 1
ATOM 1622 O O . LEU A 1 198 ? 21.141 9.456 -19.671 1.00 79.06 198 LEU A O 1
ATOM 1626 N N . SER A 1 199 ? 22.128 11.371 -19.039 1.00 78.38 199 SER A N 1
ATOM 1627 C CA . SER A 1 199 ? 23.278 11.250 -19.948 1.00 78.38 199 SER A CA 1
ATOM 1628 C C . SER A 1 199 ? 24.368 10.331 -19.390 1.00 78.38 199 SER A C 1
ATOM 1630 O O . SER A 1 199 ? 25.137 9.752 -20.160 1.00 78.38 199 SER A O 1
ATOM 1632 N N . SER A 1 200 ? 24.426 10.145 -18.065 1.00 76.62 200 SER A N 1
ATOM 1633 C CA . SER A 1 200 ? 25.263 9.112 -17.454 1.00 76.62 200 SER A CA 1
ATOM 1634 C C . SER A 1 200 ? 24.639 7.732 -17.656 1.00 76.62 200 SER A C 1
ATOM 1636 O O . SER A 1 200 ? 23.480 7.487 -17.324 1.00 76.62 200 SER A O 1
ATOM 1638 N N . LYS A 1 201 ? 25.448 6.773 -18.120 1.00 72.50 201 LYS A N 1
ATOM 1639 C CA . LYS A 1 201 ? 25.036 5.364 -18.221 1.00 72.50 201 LYS A CA 1
ATOM 1640 C C . LYS A 1 201 ? 24.611 4.794 -16.862 1.00 72.50 201 LYS A C 1
ATOM 1642 O O . LYS A 1 201 ? 23.677 3.998 -16.798 1.00 72.50 201 LYS A O 1
ATOM 1647 N N . HIS A 1 202 ? 25.301 5.184 -15.792 1.00 66.12 202 HIS A N 1
ATOM 1648 C CA . HIS A 1 202 ? 24.995 4.739 -14.435 1.00 66.12 202 HIS A CA 1
ATOM 1649 C C . HIS A 1 202 ? 23.795 5.491 -13.850 1.00 66.12 202 HIS A C 1
ATOM 1651 O O . HIS A 1 202 ? 22.953 4.865 -13.209 1.00 66.12 202 HIS A O 1
ATOM 1657 N N . GLY A 1 203 ? 23.687 6.795 -14.121 1.00 61.66 203 GLY A N 1
ATOM 1658 C CA . GLY A 1 203 ? 22.567 7.626 -13.682 1.00 61.66 203 GLY A CA 1
ATOM 1659 C C . GLY A 1 203 ? 21.244 7.188 -14.307 1.00 61.66 203 GLY A C 1
ATOM 1660 O O . GLY A 1 203 ? 20.273 6.958 -13.589 1.00 61.66 203 GLY A O 1
ATOM 1661 N N . LEU A 1 204 ? 21.228 6.932 -15.618 1.00 67.69 204 LEU A N 1
ATOM 1662 C CA . LEU A 1 204 ? 20.060 6.402 -16.322 1.00 67.69 204 LEU A CA 1
ATOM 1663 C C . LEU A 1 204 ? 19.634 5.033 -15.781 1.00 67.69 204 LEU A C 1
ATOM 1665 O O . LEU A 1 204 ? 18.444 4.776 -15.610 1.00 67.69 204 LEU A O 1
ATOM 1669 N N . TYR A 1 205 ? 20.595 4.151 -15.497 1.00 61.25 205 TYR A N 1
ATOM 1670 C CA . TYR A 1 205 ? 20.306 2.842 -14.914 1.00 61.25 205 TYR A CA 1
ATOM 1671 C C . TYR A 1 205 ? 19.706 2.966 -13.507 1.00 61.25 205 TYR A C 1
ATOM 1673 O O . TYR A 1 205 ? 18.685 2.342 -13.224 1.00 61.25 205 TYR A O 1
ATOM 1681 N N . ALA A 1 206 ? 20.303 3.797 -12.646 1.00 61.41 206 ALA A N 1
ATOM 1682 C CA . ALA A 1 206 ? 19.804 4.050 -11.297 1.00 61.41 206 ALA A CA 1
ATOM 1683 C C . ALA A 1 206 ? 18.399 4.670 -11.320 1.00 61.41 206 ALA A C 1
ATOM 1685 O O . ALA A 1 206 ? 17.523 4.248 -10.569 1.00 61.41 206 ALA A O 1
ATOM 1686 N N . PHE A 1 207 ? 18.163 5.619 -12.225 1.00 70.50 207 PHE A N 1
ATOM 1687 C CA . PHE A 1 207 ? 16.866 6.263 -12.381 1.00 70.50 207 PHE A CA 1
ATOM 1688 C C . PHE A 1 207 ? 15.805 5.311 -12.938 1.00 70.50 207 PHE A C 1
ATOM 1690 O O . PHE A 1 207 ? 14.681 5.297 -12.452 1.00 70.50 207 PHE A O 1
ATOM 1697 N N . ARG A 1 208 ? 16.157 4.444 -13.895 1.00 61.41 208 ARG A N 1
ATOM 1698 C CA . ARG A 1 208 ? 15.247 3.398 -14.379 1.00 61.41 208 ARG A CA 1
ATOM 1699 C C . ARG A 1 208 ? 14.899 2.405 -13.273 1.00 61.41 208 ARG A C 1
ATOM 1701 O O . ARG A 1 208 ? 13.743 2.027 -13.161 1.00 61.41 208 ARG A O 1
ATOM 1708 N N . ALA A 1 209 ? 15.869 2.008 -12.452 1.00 54.28 209 ALA A N 1
ATOM 1709 C CA . ALA A 1 209 ? 15.613 1.147 -11.299 1.00 54.28 209 ALA A CA 1
ATOM 1710 C C . ALA A 1 209 ? 14.674 1.820 -10.280 1.00 54.28 209 ALA A C 1
ATOM 1712 O O . ALA A 1 209 ? 13.782 1.160 -9.755 1.00 54.28 209 ALA A O 1
ATOM 1713 N N . PHE A 1 210 ? 14.835 3.128 -10.051 1.00 69.06 210 PHE A N 1
ATOM 1714 C CA . PHE A 1 210 ? 13.908 3.923 -9.243 1.00 69.06 210 PHE A CA 1
ATOM 1715 C C . PHE A 1 210 ? 12.499 3.958 -9.853 1.00 69.06 210 PHE A C 1
ATOM 1717 O O . PHE A 1 210 ? 11.533 3.655 -9.166 1.00 69.06 210 PHE A O 1
ATOM 1724 N N . LEU A 1 211 ? 12.362 4.245 -11.146 1.00 63.16 211 LEU A N 1
ATOM 1725 C CA . LEU A 1 211 ? 11.046 4.308 -11.782 1.00 63.16 211 LEU A CA 1
ATOM 1726 C C . LEU A 1 211 ? 10.337 2.954 -11.826 1.00 63.16 211 LEU A C 1
ATOM 1728 O O . LEU A 1 211 ? 9.142 2.910 -11.576 1.00 63.16 211 LEU A O 1
ATOM 1732 N N . VAL A 1 212 ? 11.068 1.854 -12.032 1.00 58.59 212 VAL A N 1
ATOM 1733 C CA . VAL A 1 212 ? 10.519 0.494 -11.881 1.00 58.59 212 VAL A CA 1
ATOM 1734 C C . VAL A 1 212 ? 10.012 0.264 -10.452 1.00 58.59 212 VAL A C 1
ATOM 1736 O O . VAL A 1 212 ? 8.979 -0.367 -10.262 1.00 58.59 212 VAL A O 1
ATOM 1739 N N . SER A 1 213 ? 10.699 0.791 -9.429 1.00 53.75 213 SER A N 1
ATOM 1740 C CA . SER A 1 213 ? 10.208 0.695 -8.043 1.00 53.75 213 SER A CA 1
ATOM 1741 C C . SER A 1 213 ? 8.963 1.546 -7.771 1.00 53.75 213 SER A C 1
ATOM 1743 O O . SER A 1 213 ? 8.205 1.243 -6.854 1.00 53.75 213 SER A O 1
ATOM 1745 N N . GLU A 1 214 ? 8.734 2.570 -8.591 1.00 65.56 214 GLU A N 1
ATOM 1746 C CA . GLU A 1 214 ? 7.567 3.450 -8.535 1.00 65.56 214 GLU A CA 1
ATOM 1747 C C . GLU A 1 214 ? 6.495 3.076 -9.585 1.00 65.56 214 GLU A C 1
ATOM 1749 O O . GLU A 1 214 ? 5.550 3.840 -9.756 1.00 65.56 214 GLU A O 1
ATOM 1754 N N . PHE A 1 215 ? 6.627 1.937 -10.290 1.00 60.56 215 PHE A N 1
ATOM 1755 C CA . PHE A 1 215 ? 5.762 1.506 -11.415 1.00 60.56 215 PHE A CA 1
ATOM 1756 C C . PHE A 1 215 ? 5.540 2.588 -12.470 1.00 60.56 215 PHE A C 1
ATOM 1758 O O . PHE A 1 215 ? 4.444 2.765 -12.978 1.00 60.56 215 PHE A O 1
ATOM 1765 N N . SER A 1 216 ? 6.578 3.368 -12.739 1.00 71.94 216 SER A N 1
ATOM 1766 C CA . SER A 1 216 ? 6.536 4.514 -13.643 1.00 71.94 216 SER A CA 1
ATOM 1767 C C . SER A 1 216 ? 7.654 4.440 -14.682 1.00 71.94 216 SER A C 1
ATOM 1769 O O . SER A 1 216 ? 8.075 5.452 -15.252 1.00 71.94 216 SER A O 1
ATOM 1771 N N . GLU A 1 217 ? 8.177 3.239 -14.948 1.00 74.38 217 GLU A N 1
ATOM 1772 C CA . GLU A 1 217 ? 9.207 3.004 -15.959 1.00 74.38 217 GLU A CA 1
ATOM 1773 C C . GLU A 1 217 ? 8.737 3.342 -17.377 1.00 74.38 217 GLU A C 1
ATOM 1775 O O . GLU A 1 217 ? 9.560 3.676 -18.237 1.00 74.38 217 GLU A O 1
ATOM 1780 N N . GLU A 1 218 ? 7.427 3.322 -17.608 1.00 75.44 218 GLU A N 1
ATOM 1781 C CA . GLU A 1 218 ? 6.819 3.728 -18.871 1.00 75.44 218 GLU A CA 1
ATOM 1782 C C . GLU A 1 218 ? 7.059 5.218 -19.151 1.00 75.44 218 GLU A C 1
ATOM 1784 O O . GLU A 1 218 ? 7.344 5.593 -20.290 1.00 75.44 218 GLU A O 1
ATOM 1789 N N . ASN A 1 219 ? 7.111 6.062 -18.112 1.00 80.00 219 ASN A N 1
ATOM 1790 C CA . ASN A 1 219 ? 7.368 7.497 -18.257 1.00 80.00 219 ASN A CA 1
ATOM 1791 C C . ASN A 1 219 ? 8.764 7.785 -18.826 1.00 80.00 219 ASN A C 1
ATOM 1793 O O . ASN A 1 219 ? 8.922 8.645 -19.700 1.00 80.00 219 ASN A O 1
ATOM 1797 N N . ILE A 1 220 ? 9.796 7.054 -18.377 1.00 81.50 220 ILE A N 1
ATOM 1798 C CA . ILE A 1 220 ? 11.145 7.217 -18.941 1.00 81.50 220 ILE A CA 1
ATOM 1799 C C . ILE A 1 220 ? 11.273 6.550 -20.307 1.00 81.50 220 ILE A C 1
ATOM 1801 O O . ILE A 1 220 ? 11.974 7.083 -21.168 1.00 81.50 220 ILE A O 1
ATOM 1805 N N . ALA A 1 221 ? 10.585 5.430 -20.540 1.00 78.56 221 ALA A N 1
ATOM 1806 C CA . ALA A 1 221 ? 10.550 4.791 -21.851 1.00 78.56 221 ALA A CA 1
ATOM 1807 C C . ALA A 1 221 ? 9.943 5.735 -22.904 1.00 78.56 221 ALA A C 1
ATOM 1809 O O . ALA A 1 221 ? 10.562 5.966 -23.948 1.00 78.56 221 ALA A O 1
ATOM 1810 N N . PHE A 1 222 ? 8.818 6.376 -22.580 1.00 85.62 222 PHE A N 1
ATOM 1811 C CA . PHE A 1 222 ? 8.166 7.370 -23.426 1.00 85.62 222 PHE A CA 1
ATOM 1812 C C . PHE A 1 222 ? 9.043 8.608 -23.656 1.00 85.62 222 PHE A C 1
ATOM 1814 O O . PHE A 1 222 ? 9.244 9.023 -24.803 1.00 85.62 222 PHE A O 1
ATOM 1821 N N . TYR A 1 223 ? 9.635 9.173 -22.594 1.00 85.12 223 TYR A N 1
ATOM 1822 C CA . TYR 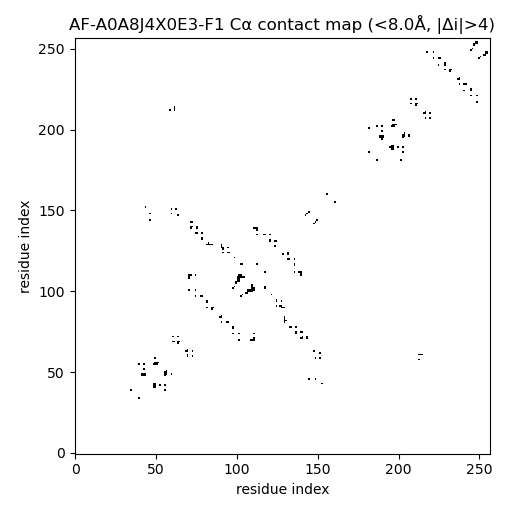A 1 223 ? 10.546 10.320 -22.708 1.00 85.12 223 TYR A CA 1
ATOM 1823 C C . TYR A 1 223 ? 11.744 10.009 -23.623 1.00 85.12 223 TYR A C 1
ATOM 1825 O O . TYR A 1 223 ? 12.077 10.806 -24.507 1.00 85.12 223 TYR A O 1
ATOM 1833 N N . LEU A 1 224 ? 12.379 8.842 -23.460 1.00 82.12 224 LEU A N 1
ATOM 1834 C CA . LEU A 1 224 ? 13.516 8.432 -24.288 1.00 82.12 224 LEU A CA 1
ATOM 1835 C C . LEU A 1 224 ? 13.107 8.193 -25.743 1.00 82.12 224 LEU A C 1
ATOM 1837 O O . LEU A 1 224 ? 13.836 8.608 -26.646 1.00 82.12 224 LEU A O 1
ATOM 1841 N N . ALA A 1 225 ? 11.941 7.590 -25.980 1.00 85.38 225 ALA A N 1
ATOM 1842 C CA . ALA A 1 225 ? 11.413 7.396 -27.325 1.00 85.38 225 ALA A CA 1
ATOM 1843 C C . ALA A 1 225 ? 11.136 8.743 -28.019 1.00 85.38 225 ALA A C 1
ATOM 1845 O O . ALA A 1 225 ? 11.523 8.941 -29.173 1.00 85.38 225 ALA A O 1
ATOM 1846 N N . CYS A 1 226 ? 10.582 9.722 -27.297 1.00 87.75 226 CYS A N 1
ATOM 1847 C CA . CYS A 1 226 ? 10.387 11.083 -27.802 1.00 87.75 226 CYS A CA 1
ATOM 1848 C C . CYS A 1 226 ? 11.716 11.805 -28.082 1.00 87.75 226 CYS A C 1
ATOM 1850 O O . CYS A 1 226 ? 11.847 12.506 -29.090 1.00 87.75 226 CYS A O 1
ATOM 1852 N N . LYS A 1 227 ? 12.729 11.626 -27.224 1.00 84.56 227 LYS A N 1
ATOM 1853 C CA . LYS A 1 227 ? 14.075 12.196 -27.412 1.00 84.56 227 LYS A CA 1
ATOM 1854 C C . LYS A 1 227 ? 14.783 11.591 -28.631 1.00 84.56 227 LYS A C 1
ATOM 1856 O O . LYS A 1 227 ? 15.405 12.315 -29.414 1.00 84.56 227 LYS A O 1
ATOM 1861 N N . ASP A 1 228 ? 14.646 10.284 -28.838 1.00 86.31 228 ASP A N 1
ATOM 1862 C CA . ASP A 1 228 ? 15.146 9.578 -30.022 1.00 86.31 228 ASP A CA 1
ATOM 1863 C C . ASP A 1 228 ? 14.408 10.016 -31.302 1.00 86.31 228 ASP A C 1
ATOM 1865 O O . ASP A 1 228 ? 15.038 10.307 -32.324 1.00 86.31 228 ASP A O 1
ATOM 1869 N N . TYR A 1 229 ? 13.084 10.178 -31.246 1.00 89.94 229 TYR A N 1
ATOM 1870 C CA . TYR A 1 229 ? 12.303 10.749 -32.345 1.00 89.94 229 TYR A CA 1
ATOM 1871 C C . TYR A 1 229 ? 12.790 12.162 -32.705 1.00 89.94 229 TYR A C 1
ATOM 1873 O O . TYR A 1 229 ? 13.140 12.423 -33.855 1.00 89.94 229 TYR A O 1
ATOM 1881 N N . LYS A 1 230 ? 12.924 13.049 -31.710 1.00 88.75 230 LYS A N 1
ATOM 1882 C CA . LYS A 1 230 ? 13.370 14.441 -31.894 1.00 88.75 230 LYS A CA 1
ATOM 1883 C C . LYS A 1 230 ? 14.789 14.557 -32.461 1.00 88.75 230 LYS A C 1
ATOM 1885 O O . LYS A 1 230 ? 15.088 15.519 -33.164 1.00 88.75 230 LYS A O 1
ATOM 1890 N N . SER A 1 231 ? 15.666 13.600 -32.164 1.00 87.00 231 SER A N 1
ATOM 1891 C CA . SER A 1 231 ? 17.045 13.575 -32.676 1.00 87.00 231 SER A CA 1
ATOM 1892 C C . SER A 1 231 ? 17.192 12.874 -34.037 1.00 87.00 231 SER A C 1
ATOM 1894 O O . SER A 1 231 ? 18.258 12.940 -34.659 1.00 87.00 231 SER A O 1
ATOM 1896 N N . THR A 1 232 ? 16.129 12.245 -34.552 1.00 90.00 232 THR A N 1
ATOM 1897 C CA . THR A 1 232 ? 16.145 11.527 -35.833 1.00 90.00 232 THR A CA 1
ATOM 1898 C C . THR A 1 232 ? 16.034 12.485 -37.018 1.00 90.00 232 THR A C 1
ATOM 1900 O O . THR A 1 232 ? 15.053 13.199 -37.176 1.00 90.00 232 THR A O 1
ATOM 1903 N N . LYS A 1 233 ? 17.026 12.449 -37.916 1.00 88.31 233 LYS A N 1
ATOM 1904 C CA . LYS A 1 233 ? 17.062 13.302 -39.122 1.00 88.31 233 LYS A CA 1
ATOM 1905 C C . LYS A 1 233 ? 16.441 12.662 -40.372 1.00 88.31 233 LYS A C 1
ATOM 1907 O O . LYS A 1 233 ? 16.199 13.346 -41.358 1.00 88.31 233 LYS A O 1
ATOM 1912 N N . SER A 1 234 ? 16.227 11.346 -40.366 1.00 89.25 234 SER A N 1
ATOM 1913 C CA . SER A 1 234 ? 15.725 10.601 -41.528 1.00 89.25 234 SER A CA 1
ATOM 1914 C C . SER A 1 234 ? 14.196 10.560 -41.539 1.00 89.25 234 SER A C 1
ATOM 1916 O O . SER A 1 234 ? 13.602 9.935 -40.664 1.00 89.25 234 SER A O 1
ATOM 1918 N N . GLY A 1 235 ? 13.574 11.160 -42.561 1.00 78.81 235 GLY A N 1
ATOM 1919 C CA . GLY A 1 235 ? 12.113 11.200 -42.727 1.00 78.81 235 GLY A CA 1
ATOM 1920 C C . GLY A 1 235 ? 11.448 9.820 -42.739 1.00 78.81 235 GLY A C 1
ATOM 1921 O O . GLY A 1 235 ? 10.460 9.611 -42.045 1.00 78.81 235 GLY A O 1
ATOM 1922 N N . ALA A 1 236 ? 12.052 8.844 -43.423 1.00 81.62 236 ALA A N 1
ATOM 1923 C CA . ALA A 1 236 ? 11.551 7.467 -43.454 1.00 81.62 236 ALA A CA 1
ATOM 1924 C C . ALA A 1 236 ? 11.571 6.785 -42.070 1.00 81.62 236 ALA A C 1
ATOM 1926 O O . ALA A 1 236 ? 10.709 5.967 -41.765 1.00 81.62 236 ALA A O 1
ATOM 1927 N N . LYS A 1 237 ? 12.537 7.135 -41.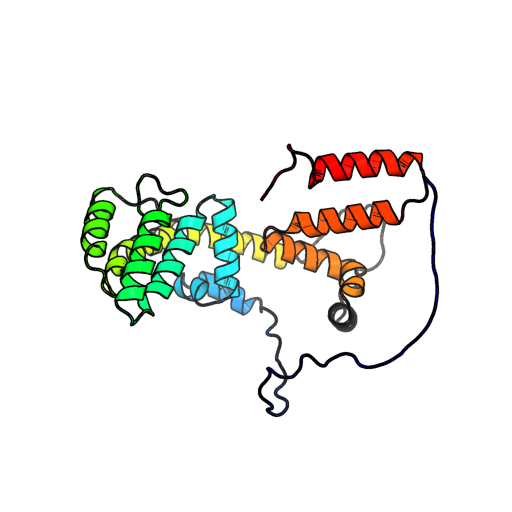205 1.00 83.75 237 LYS A N 1
ATOM 1928 C CA . LYS A 1 237 ? 12.617 6.608 -39.831 1.00 83.75 237 LYS A CA 1
ATOM 1929 C C . LYS A 1 237 ? 11.699 7.349 -38.864 1.00 83.75 237 LYS A C 1
ATOM 1931 O O . LYS A 1 237 ? 11.294 6.755 -37.870 1.00 83.75 237 LYS A O 1
ATOM 1936 N N . LEU A 1 238 ? 11.389 8.619 -39.131 1.00 88.38 238 LEU A N 1
ATOM 1937 C CA . LEU A 1 238 ? 10.475 9.399 -38.298 1.00 88.38 238 LEU A CA 1
ATOM 1938 C C . LEU A 1 238 ? 9.086 8.767 -38.300 1.00 88.38 238 LEU A C 1
ATOM 1940 O O . LEU A 1 238 ? 8.563 8.487 -37.229 1.00 88.38 238 LEU A O 1
ATOM 1944 N N . GLN A 1 239 ? 8.538 8.443 -39.472 1.00 87.81 239 GLN A N 1
ATOM 1945 C CA . GLN A 1 239 ? 7.201 7.852 -39.556 1.00 87.81 239 GLN A CA 1
ATOM 1946 C C . GLN A 1 239 ? 7.091 6.538 -38.762 1.00 87.81 239 GLN A C 1
ATOM 1948 O O . GLN A 1 239 ? 6.230 6.418 -37.895 1.00 87.81 239 GLN A O 1
ATOM 1953 N N . ALA A 1 240 ? 8.039 5.615 -38.950 1.00 87.31 240 ALA A N 1
ATOM 1954 C CA . ALA A 1 240 ? 8.063 4.349 -38.213 1.00 87.31 240 ALA A CA 1
ATOM 1955 C C . ALA A 1 240 ? 8.222 4.532 -36.688 1.00 87.31 240 ALA A C 1
ATOM 1957 O O . ALA A 1 240 ? 7.632 3.793 -35.901 1.00 87.31 240 ALA A O 1
ATOM 1958 N N . LYS A 1 241 ? 9.015 5.518 -36.243 1.00 90.12 241 LYS A N 1
ATOM 1959 C CA . LYS A 1 241 ? 9.175 5.825 -34.812 1.00 90.12 241 LYS A CA 1
ATOM 1960 C C . LYS A 1 241 ? 7.921 6.469 -34.215 1.00 90.12 241 LYS A C 1
ATOM 1962 O O . LYS A 1 241 ? 7.573 6.134 -33.089 1.00 90.12 241 LYS A O 1
ATOM 1967 N N . ALA A 1 242 ? 7.241 7.350 -34.951 1.00 89.56 242 ALA A N 1
ATOM 1968 C CA . ALA A 1 242 ? 5.986 7.962 -34.511 1.00 89.56 242 ALA A CA 1
ATOM 1969 C C . ALA A 1 242 ? 4.880 6.914 -34.331 1.00 89.56 242 ALA A C 1
ATOM 1971 O O . ALA A 1 242 ? 4.226 6.901 -33.292 1.00 89.56 242 ALA A O 1
ATOM 1972 N N . GLU A 1 243 ? 4.719 6.008 -35.300 1.00 88.19 243 GLU A N 1
ATOM 1973 C CA . GLU A 1 243 ? 3.752 4.904 -35.212 1.00 88.19 243 GLU A CA 1
ATOM 1974 C C . GLU A 1 243 ? 4.047 3.996 -34.015 1.00 88.19 243 GLU A C 1
ATOM 1976 O O . GLU A 1 243 ? 3.141 3.642 -33.265 1.00 88.19 243 GLU A O 1
ATOM 1981 N N . ARG A 1 244 ? 5.326 3.681 -33.777 1.00 86.31 244 ARG A N 1
ATOM 1982 C CA . ARG A 1 244 ? 5.732 2.888 -32.615 1.00 86.31 244 ARG A CA 1
ATOM 1983 C C . ARG A 1 244 ? 5.407 3.584 -31.293 1.00 86.31 244 ARG A C 1
ATOM 1985 O O . ARG A 1 244 ? 4.805 2.959 -30.433 1.00 86.31 244 ARG A O 1
ATOM 1992 N N . ILE A 1 245 ? 5.758 4.864 -31.148 1.00 86.81 245 ILE A N 1
ATOM 1993 C CA . ILE A 1 245 ? 5.454 5.642 -29.935 1.00 86.81 245 ILE A CA 1
ATOM 1994 C C . ILE A 1 245 ? 3.942 5.700 -29.696 1.00 86.81 245 ILE A C 1
ATOM 1996 O O . ILE A 1 245 ? 3.494 5.544 -28.565 1.00 86.81 245 ILE A O 1
ATOM 2000 N N . TYR A 1 246 ? 3.156 5.900 -30.756 1.00 86.94 246 TYR A N 1
ATOM 2001 C CA . TYR A 1 246 ? 1.706 5.939 -30.648 1.00 86.94 246 TYR A CA 1
ATOM 2002 C C . TYR A 1 246 ? 1.141 4.597 -30.173 1.00 86.94 246 TYR A C 1
ATOM 2004 O O . TYR A 1 246 ? 0.403 4.571 -29.196 1.00 86.94 246 TYR A O 1
ATOM 2012 N N . ASN A 1 247 ? 1.520 3.487 -30.806 1.00 83.81 247 ASN A N 1
ATOM 2013 C CA . ASN A 1 247 ? 0.999 2.164 -30.451 1.00 83.81 247 ASN A CA 1
ATOM 2014 C C . ASN A 1 247 ? 1.432 1.707 -29.052 1.00 83.81 247 ASN A C 1
ATOM 2016 O O . ASN A 1 247 ? 0.669 1.035 -28.370 1.00 83.81 247 ASN A O 1
ATOM 2020 N N . GLU A 1 248 ? 2.651 2.058 -28.643 1.00 81.88 248 GLU A N 1
ATOM 2021 C CA . GLU A 1 248 ? 3.249 1.595 -27.390 1.00 81.88 248 GLU A CA 1
ATOM 2022 C C . GLU A 1 248 ? 2.801 2.438 -26.182 1.00 81.88 248 GLU A C 1
ATOM 2024 O O . GLU A 1 248 ? 2.694 1.888 -25.094 1.00 81.88 248 GLU A O 1
ATOM 2029 N N . PHE A 1 249 ? 2.486 3.733 -26.361 1.00 82.88 249 PHE A N 1
ATOM 2030 C CA . PHE A 1 249 ? 2.235 4.651 -25.232 1.00 82.88 249 PHE A CA 1
ATOM 2031 C C . PHE A 1 249 ? 0.960 5.516 -25.319 1.00 82.88 249 PHE A C 1
ATOM 2033 O O . PHE A 1 249 ? 0.605 6.154 -24.332 1.00 82.88 249 PHE A O 1
ATOM 2040 N N . ILE A 1 250 ? 0.289 5.626 -26.476 1.00 83.25 250 ILE A N 1
ATOM 2041 C CA . ILE A 1 250 ? -0.832 6.579 -26.677 1.00 83.25 250 ILE A CA 1
ATOM 2042 C C . ILE A 1 250 ? -2.128 5.882 -27.118 1.00 83.25 250 ILE A C 1
ATOM 2044 O O . ILE A 1 250 ? -3.222 6.328 -26.771 1.00 83.25 250 ILE A O 1
ATOM 2048 N N . GLY A 1 251 ? -2.020 4.828 -27.927 1.00 81.69 251 GLY A N 1
ATOM 2049 C CA . GLY A 1 251 ? -3.144 4.133 -28.546 1.00 81.69 251 GLY A CA 1
ATOM 2050 C C . GLY A 1 251 ? -4.119 3.552 -27.522 1.00 81.69 251 GLY A C 1
ATOM 2051 O O . GLY A 1 251 ? -3.778 3.297 -26.373 1.00 81.69 251 GLY A O 1
ATOM 2052 N N . SER A 1 252 ? -5.357 3.299 -27.945 1.00 72.31 252 SER A N 1
ATOM 2053 C CA . SER A 1 252 ? -6.410 2.755 -27.072 1.00 72.31 252 SER A CA 1
ATOM 2054 C C . SER A 1 252 ? -6.086 1.380 -26.474 1.00 72.31 252 SER A C 1
ATOM 2056 O O . SER A 1 252 ? -6.649 1.024 -25.441 1.00 72.31 252 SER A O 1
ATOM 2058 N N . GLU A 1 253 ? -5.198 0.640 -27.134 1.00 70.56 253 GLU A N 1
ATOM 2059 C CA . GLU A 1 253 ? -4.695 -0.687 -26.758 1.00 70.56 253 GLU A CA 1
ATOM 2060 C C . GLU A 1 253 ? -3.394 -0.619 -25.938 1.00 70.56 253 GLU A C 1
ATOM 2062 O O . GLU A 1 253 ? -2.898 -1.654 -25.498 1.00 70.56 253 GLU A O 1
ATOM 2067 N N . ALA A 1 254 ? -2.809 0.572 -25.754 1.00 66.00 254 ALA A N 1
ATOM 2068 C CA . ALA A 1 254 ? -1.615 0.715 -24.932 1.00 66.00 254 ALA A CA 1
ATOM 2069 C C . ALA A 1 254 ? -1.959 0.349 -23.476 1.00 66.00 254 ALA A C 1
ATOM 2071 O O . ALA A 1 254 ? -3.052 0.711 -23.013 1.00 66.00 254 ALA A O 1
ATOM 2072 N N . PRO A 1 255 ? -1.071 -0.370 -22.761 1.00 56.91 255 PRO A N 1
ATOM 2073 C CA . PRO A 1 255 ? -1.251 -0.620 -21.339 1.00 56.91 255 PRO A CA 1
ATOM 2074 C C . PRO A 1 255 ? -1.400 0.736 -20.648 1.00 56.91 255 PRO A C 1
ATOM 2076 O O . PRO A 1 255 ? -0.525 1.590 -20.726 1.00 56.91 255 PRO A O 1
ATOM 2079 N N . ARG A 1 256 ? -2.585 0.981 -20.090 1.00 58.81 256 ARG A N 1
ATOM 2080 C CA . ARG A 1 256 ? -2.882 2.179 -19.310 1.00 58.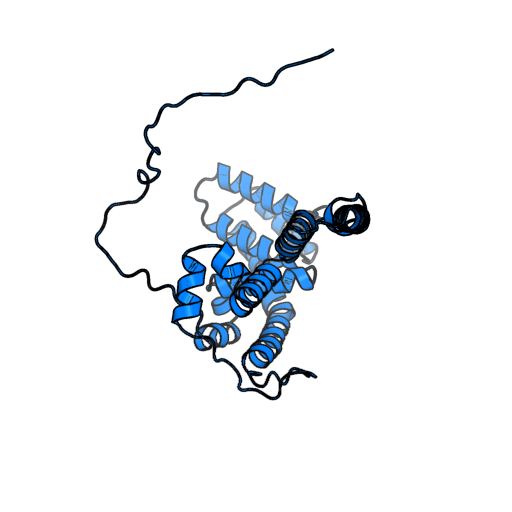81 256 ARG A CA 1
ATOM 2081 C C . ARG A 1 256 ? -2.787 1.789 -17.845 1.00 58.81 256 ARG A C 1
ATOM 2083 O O . ARG A 1 256 ? -3.381 0.778 -17.468 1.00 58.81 256 ARG A O 1
ATOM 2090 N N . GLU A 1 257 ? -2.040 2.577 -17.074 1.00 50.06 257 GLU A N 1
ATOM 2091 C CA . GLU A 1 257 ? -2.132 2.598 -15.606 1.00 50.06 257 GLU A CA 1
ATOM 2092 C C . GLU A 1 257 ? -3.587 2.757 -15.135 1.00 50.06 257 GLU A C 1
ATOM 2094 O O . GLU A 1 257 ? -4.348 3.537 -15.766 1.00 50.06 257 GLU A O 1
#

Organism: Clarias magur (NCBI:txid1594786)

Foldseek 3Di:
DDDDDDDDDDDDDDDPDPPPPDDDDDDDPPPPPPCDPVLLVCCLVAVVSLCVDPVSVLLLLLLCVVVVRNLLSVLLVLLVVLLVDPDQVVNLVSLVVSCQQALDPPHPSHHPDDPVVSVQLVVCSVRDDSCSCVVVSVVSVVVCRVPVSVVSVVVSVVVVCVVVCPVPPDPPVDDPDDDDDDDPVLVVQCVVDVVSLCVDPVSVVVVCVVCVSVVNNVVVVLVVLVVVLVPDPDPVVNVVSVVVSCVQPPDPPHDDD

Sequence (257 aa):
MKTRLGCLSNKSDSCSDFSEFLPHGPERSTQYLKLSTDEVTKWADSFDILLSNKYGLSAFRAFLKTEFSDENIDFWLACEDYKKIKSPAKMVSKANKIYKEFIDVQSPKEVNIDFRTKEETRQKLLEPTASSLHEIQAKVYSLMEKDSYPRAKGLKERMSSFLLKQDWKLPCYACKLRKPRLTLEECLTWKESFENLLSSKHGLYAFRAFLVSEFSEENIAFYLACKDYKSTKSGAKLQAKAERIYNEFIGSEAPRE

Nearest PDB structures (foldseek):
  2ihd-assembly1_A  TM=9.903E-01  e=3.906E-11  Homo sapiens
  2af0-assembly1_A  TM=9.613E-01  e=2.480E-10  Homo sapiens
  2oj4-assembly1_A  TM=9.806E-01  e=1.736E-09  Homo sapiens
  2bt2-assembly4_D  TM=9.757E-01  e=2.213E-09  Homo sapiens
  4igu-assembly1_A  TM=8.425E-01  e=7.113E-09  Drosophila melanogaster

Radius of gyration: 25.44 Å; Cα contacts (8 Å, |Δi|>4): 161; chains: 1; bounding box: 62×58×63 Å

Solvent-accessible surface area (backbone atoms only — not comparable to full-atom values): 15624 Å² total; per-residue (Å²): 134,90,86,82,91,86,80,90,80,91,79,90,78,79,84,83,76,88,66,88,84,64,88,91,72,81,91,67,84,81,74,77,76,70,85,43,74,70,60,64,55,48,38,66,75,37,67,66,52,15,62,72,30,74,66,41,33,48,54,49,49,41,53,25,52,78,68,75,50,37,43,48,59,52,50,44,52,53,50,60,56,49,53,70,51,84,49,67,72,60,40,48,55,50,47,56,49,50,37,54,50,28,59,35,94,84,21,95,36,48,53,99,64,61,68,69,59,47,54,56,40,54,60,36,56,75,68,60,54,70,64,44,56,52,67,62,42,53,49,45,49,51,49,42,59,71,56,54,44,58,54,51,44,51,47,45,54,52,48,48,47,57,66,67,45,75,75,72,78,68,88,62,92,80,64,102,66,82,85,82,75,91,49,73,66,62,60,59,46,32,78,76,32,70,65,49,18,58,69,31,76,65,38,35,49,53,50,47,55,50,24,53,62,66,78,40,42,64,60,56,52,52,52,51,51,52,51,51,50,74,70,53,85,50,67,80,56,44,56,57,47,51,55,49,51,36,53,63,71,65,38,95,84,21,89,72,134

pLDDT: mean 71.9, std 23.88, range [25.56, 98.31]

Mean predicted aligned error: 17.57 Å

Secondary structure (DSSP, 8-state):
-------------------TTS--------------HHHHHHTTT-HHHHHHSHHHHHHHHHHHHHTT-THHHHHHHHHHHHHT---HHHHHHHHHHHIIIIISTT-TT-----HHHHHHHHHHTTS--TTTTHHHHHHHHHHHHHTHHHHHHHHHHHHHHHHH--------TT--S-PPPPPHHHHHHHTT-HHHHHHSHHHHHHHHHHHHHTT-HHHHHHHHHHHHHHH---HHHHHHHHHHHHHHHTSTTS---

InterPro domains:
  IPR016137 RGS domain [PF00615] (46-151)
  IPR016137 RGS domain [PF00615] (193-257)
  IPR016137 RGS domain [PR01301] (43-64)
  IPR016137 RGS domain [PR01301] (65-83)
  IPR016137 RGS domain [PR01301] (94-117)
  IPR016137 RGS domain [PR01301] (136-155)
  IPR016137 RGS domain [PS50132] (46-151)
  IPR016137 RGS domain [PS50132] (193-257)
  IPR016137 RGS domain [SM00315] (46-158)
  IPR016137 RGS domain [SM00315] (193-256)
  IPR024066 RGS, subdomain 1/3 [G3DSA:1.10.196.10] (35-71)
  IPR024066 RGS, subdomain 1/3 [G3DSA:1.10.196.10] (182-219)
  IPR036305 RGS domain superfamily [SSF48097] (35-151)
  IPR036305 RGS domain superfamily [SSF48097] (186-257)
  IPR044926 RGS, subdomain 2 [G3DSA:1.10.167.10] (72-147)
  IPR044926 RGS, subdomain 2 [G3DSA:1.10.167.10] (220-257)